Protein AF-A0A353F8W3-F1 (afdb_monomer_lite)

Sequence (194 aa):
MRILVTVLLQTLLLFPLLAQSTEEGNTGKYIESLLIPVLIAVIGYLLKMFYEVITEKSRRQRELLEEKLRDFYWPILTRLEQNDAIWRLILSKRSEMDDLKTTIAHYVEGKIILKNHREIMGIIMKSRYHARFDQELNKQLHDYFRHVAIYEGILESGEKTFPGLIGAPYPTHFDKLMKQRTEELQKQLDKKVG

Secondary structure (DSSP, 8-state):
-HHHHHHHHHHHHHHHHHHTTTTSSTTHHHHHHHHHHHHHHHHHHHHHHHHHHHHHHHHHHHHHHHHHIIIIIHHHHHHHHHHHHHHHHHHHTTTS--HHHHHHHHHHIIIIIHHHHHHHHHHHHHTGGGS---HHHHHHHHHHHHHHHHHHHHHHHT----GGGGT----TTHHHHHHHHHHHHHHHHHTTT-

pLDDT: mean 85.37, std 13.22, range [53.62, 98.0]

Radius of gyration: 31.73 Å; chains: 1; bounding box: 69×28×90 Å

Foldseek 3Di:
DVVVVVVVVVVVVCVVVVVVVPPDDPVNVVCCVVVVVVVVVVVVVVVVVVVCVVVVVLVVVLVLLCCCLVQAQVLLLVLVVVLVVVVCVLVVPPPDDDPVSVVVVLCCVPPPNLVSLVVNLVSCVVCVVSDPDDPVLVVLVVLSVQQSVQQVVCSVVVPPDHSVVVPRDHSPCNNVVSVVVSVVSVVVSVVSVD

Structure (mmCIF, N/CA/C/O backbone):
data_AF-A0A353F8W3-F1
#
_entry.id   AF-A0A353F8W3-F1
#
loop_
_atom_site.group_PDB
_atom_site.id
_atom_site.type_symbol
_atom_site.label_atom_id
_atom_site.label_alt_id
_atom_site.label_comp_id
_atom_site.label_asym_id
_atom_site.label_entity_id
_atom_site.label_seq_id
_atom_site.pdbx_PDB_ins_code
_atom_site.Cartn_x
_atom_site.Cartn_y
_atom_site.Cartn_z
_atom_site.occupancy
_atom_site.B_iso_or_equiv
_atom_site.auth_seq_id
_atom_site.auth_comp_id
_atom_site.auth_asym_id
_atom_site.auth_atom_id
_atom_site.pdbx_PDB_model_num
ATOM 1 N N . MET A 1 1 ? 21.969 -10.810 -27.823 1.00 53.62 1 MET A N 1
ATOM 2 C CA . MET A 1 1 ? 23.291 -10.209 -27.528 1.00 53.62 1 MET A CA 1
ATOM 3 C C . MET A 1 1 ? 24.442 -10.976 -28.181 1.00 53.62 1 MET A C 1
ATOM 5 O O . MET A 1 1 ? 25.123 -10.370 -28.990 1.00 53.62 1 MET A O 1
ATOM 9 N N . ARG A 1 2 ? 24.623 -12.293 -27.946 1.00 54.22 2 ARG A N 1
ATOM 10 C CA . ARG A 1 2 ? 25.685 -13.090 -28.609 1.00 54.22 2 ARG A CA 1
ATOM 11 C C . ARG A 1 2 ? 25.649 -13.027 -30.141 1.00 54.22 2 ARG A C 1
ATOM 13 O O . ARG A 1 2 ? 26.673 -12.712 -30.723 1.00 54.22 2 ARG A O 1
ATOM 20 N N . ILE A 1 3 ? 24.475 -13.225 -30.749 1.00 65.19 3 ILE A N 1
ATOM 21 C CA . ILE A 1 3 ? 24.276 -13.189 -32.214 1.00 65.19 3 ILE A CA 1
ATOM 22 C C . ILE A 1 3 ? 24.601 -11.802 -32.797 1.00 65.19 3 ILE A C 1
ATOM 24 O O . ILE A 1 3 ? 25.252 -11.696 -33.826 1.00 65.19 3 ILE A O 1
ATOM 28 N N . LEU A 1 4 ? 24.217 -10.727 -32.099 1.00 53.69 4 LEU A N 1
ATOM 29 C CA . LEU A 1 4 ? 24.468 -9.350 -32.541 1.00 53.69 4 LEU A CA 1
ATOM 30 C C . LEU A 1 4 ? 25.964 -9.012 -32.535 1.00 53.69 4 LEU A C 1
ATOM 32 O O . LEU A 1 4 ? 26.460 -8.408 -33.476 1.00 53.69 4 LEU A O 1
ATOM 36 N N . VAL A 1 5 ? 26.681 -9.444 -31.490 1.00 64.94 5 VAL A N 1
ATOM 37 C CA . VAL A 1 5 ? 28.140 -9.297 -31.409 1.00 64.94 5 VAL A CA 1
ATOM 38 C C . VAL A 1 5 ? 28.812 -10.099 -32.521 1.00 64.94 5 VAL A C 1
ATOM 40 O O . VAL A 1 5 ? 29.768 -9.612 -33.103 1.00 64.94 5 VAL A O 1
ATOM 43 N N . THR A 1 6 ? 28.292 -11.281 -32.870 1.00 68.88 6 THR A N 1
ATOM 44 C CA . THR A 1 6 ? 28.856 -12.092 -33.963 1.00 68.88 6 THR A CA 1
ATOM 45 C C . THR A 1 6 ? 28.658 -11.432 -35.322 1.00 68.88 6 THR A C 1
ATOM 47 O O . THR A 1 6 ? 29.610 -11.367 -36.088 1.00 68.88 6 THR A O 1
ATOM 50 N N . VAL A 1 7 ? 27.469 -10.886 -35.597 1.00 68.75 7 VAL A N 1
ATOM 51 C CA . VAL A 1 7 ? 27.188 -10.172 -36.854 1.00 68.75 7 VAL A CA 1
ATOM 52 C C . VAL A 1 7 ? 28.040 -8.910 -36.965 1.00 68.75 7 VAL A C 1
ATOM 54 O O . VAL A 1 7 ? 28.662 -8.698 -37.999 1.00 68.75 7 VAL A O 1
ATOM 57 N N . LEU A 1 8 ? 28.147 -8.120 -35.890 1.00 64.38 8 LEU A N 1
ATOM 58 C CA . LEU A 1 8 ? 28.953 -6.896 -35.884 1.00 64.38 8 LEU A CA 1
ATOM 59 C C . LEU A 1 8 ? 30.446 -7.200 -36.096 1.00 64.38 8 LEU A C 1
ATOM 61 O O . LEU A 1 8 ? 31.115 -6.510 -36.864 1.00 64.38 8 LEU A O 1
ATOM 65 N N . LEU A 1 9 ? 30.951 -8.268 -35.466 1.00 66.06 9 LEU A N 1
ATOM 66 C CA . LEU A 1 9 ? 32.332 -8.732 -35.615 1.00 66.06 9 LEU A CA 1
ATOM 67 C C . LEU A 1 9 ? 32.599 -9.261 -37.032 1.00 66.06 9 LEU A C 1
ATOM 69 O O . LEU A 1 9 ? 33.637 -8.955 -37.607 1.00 66.06 9 LEU A O 1
ATOM 73 N N . GLN A 1 10 ? 31.653 -9.998 -37.621 1.00 68.75 10 GLN A N 1
ATOM 74 C CA . GLN A 1 10 ? 31.749 -10.477 -39.002 1.00 68.75 10 GLN A CA 1
ATOM 75 C C . GLN A 1 10 ? 31.750 -9.317 -40.005 1.00 68.75 10 GLN A C 1
ATOM 77 O O . GLN A 1 10 ? 32.565 -9.314 -40.924 1.00 68.75 10 GLN A O 1
ATOM 82 N N . THR A 1 11 ? 30.915 -8.294 -39.800 1.00 65.44 11 THR A N 1
ATOM 83 C CA . THR A 1 11 ? 30.918 -7.094 -40.651 1.00 65.44 11 THR A CA 1
ATOM 84 C C . THR A 1 11 ? 32.193 -6.262 -40.502 1.00 65.44 11 THR A C 1
ATOM 86 O O . THR A 1 11 ? 32.694 -5.747 -41.497 1.00 65.44 11 THR A O 1
ATOM 89 N N . LEU A 1 12 ? 32.767 -6.174 -39.294 1.00 67.00 12 LEU A N 1
ATOM 90 C CA . LEU A 1 12 ? 34.037 -5.473 -39.049 1.00 67.00 12 LEU A CA 1
ATOM 91 C C . LEU A 1 12 ? 35.236 -6.209 -39.661 1.00 67.00 12 LEU A C 1
ATOM 93 O O . LEU A 1 12 ? 36.146 -5.566 -40.175 1.00 67.00 12 LEU A O 1
ATOM 97 N N . LEU A 1 13 ? 35.226 -7.545 -39.637 1.00 68.06 13 LEU A N 1
ATOM 98 C CA . LEU A 1 13 ? 36.281 -8.379 -40.223 1.00 68.06 13 LEU A CA 1
ATOM 99 C C . LEU A 1 13 ? 36.261 -8.382 -41.759 1.00 68.06 13 LEU A C 1
ATOM 101 O O . LEU A 1 13 ? 37.309 -8.547 -42.377 1.00 68.06 13 LEU A O 1
ATOM 105 N N . LEU A 1 14 ? 35.100 -8.167 -42.382 1.00 63.94 14 LEU A N 1
ATOM 106 C CA . LEU A 1 14 ? 34.970 -8.069 -43.842 1.00 63.94 14 LEU A CA 1
ATOM 107 C C . LEU A 1 14 ? 35.371 -6.693 -44.399 1.00 63.94 14 LEU A C 1
ATOM 109 O O . LEU A 1 14 ? 35.701 -6.582 -45.578 1.00 63.94 14 LEU A O 1
ATOM 113 N N . PHE A 1 15 ? 35.379 -5.652 -43.562 1.00 64.19 15 PHE A N 1
ATOM 114 C CA . PHE A 1 15 ? 35.687 -4.280 -43.971 1.00 64.19 15 PHE A CA 1
ATOM 115 C C . PHE A 1 15 ? 37.115 -4.094 -44.538 1.00 64.19 15 PHE A C 1
ATOM 117 O O . PHE A 1 15 ? 37.238 -3.530 -45.626 1.00 64.19 15 PHE A O 1
ATOM 124 N N . PRO A 1 16 ? 38.197 -4.602 -43.903 1.00 64.19 16 PRO A N 1
ATOM 125 C CA . PRO A 1 16 ? 39.545 -4.486 -44.467 1.00 64.19 16 PRO A CA 1
ATOM 126 C C . PRO A 1 16 ? 39.759 -5.347 -45.722 1.00 64.19 16 PRO A C 1
ATOM 128 O O . PRO A 1 16 ? 40.517 -4.952 -46.602 1.00 64.19 16 PRO A O 1
ATOM 131 N N . LEU A 1 17 ? 39.053 -6.478 -45.843 1.00 60.28 17 LEU A N 1
ATOM 132 C CA . LEU A 1 17 ? 39.080 -7.344 -47.032 1.00 60.28 17 LEU A CA 1
ATOM 133 C C . LEU A 1 17 ? 38.476 -6.659 -48.267 1.00 60.28 17 LEU A C 1
ATOM 135 O O . LEU A 1 17 ? 38.976 -6.828 -49.374 1.00 60.28 17 LEU A O 1
ATOM 139 N N . LEU A 1 18 ? 37.432 -5.851 -48.075 1.00 58.25 18 LEU A N 1
ATOM 140 C CA . LEU A 1 18 ? 36.835 -5.045 -49.142 1.00 58.25 18 LEU A CA 1
ATOM 141 C C . LEU A 1 18 ? 37.717 -3.841 -49.508 1.00 58.25 18 LEU A C 1
ATOM 143 O O . LEU A 1 18 ? 37.889 -3.560 -50.694 1.00 58.25 18 LEU A O 1
ATOM 147 N N . ALA A 1 19 ? 38.329 -3.188 -48.513 1.00 58.62 19 ALA A N 1
ATOM 148 C CA . ALA A 1 19 ? 39.206 -2.028 -48.703 1.00 58.62 19 ALA A CA 1
ATOM 149 C C . ALA A 1 19 ? 40.546 -2.354 -49.395 1.00 58.62 19 ALA A C 1
ATOM 151 O O . ALA A 1 19 ? 41.146 -1.480 -50.013 1.00 58.62 19 ALA A O 1
ATOM 152 N N . GLN A 1 20 ? 41.020 -3.603 -49.328 1.00 59.78 20 GLN A N 1
ATOM 153 C CA . GLN A 1 20 ? 42.217 -4.045 -50.059 1.00 59.78 20 GLN A CA 1
ATOM 154 C C . GLN A 1 20 ? 41.962 -4.309 -51.553 1.00 59.78 20 GLN A C 1
ATOM 156 O O . GLN A 1 20 ? 42.908 -4.338 -52.331 1.00 59.78 20 GLN A O 1
ATOM 161 N N . SER A 1 21 ? 40.703 -4.479 -51.975 1.00 55.94 21 SER A N 1
ATOM 162 C CA . SER A 1 21 ? 40.353 -4.761 -53.380 1.00 55.94 21 SER A CA 1
ATOM 163 C C . SER A 1 21 ? 40.180 -3.508 -54.252 1.00 55.94 21 SER A C 1
ATOM 165 O O . SER A 1 21 ? 39.963 -3.617 -55.456 1.00 55.94 21 SER A O 1
ATOM 167 N N . THR A 1 22 ? 40.258 -2.313 -53.659 1.00 54.12 22 THR A N 1
ATOM 168 C CA . THR A 1 22 ? 39.875 -1.044 -54.302 1.00 54.12 22 THR A CA 1
ATOM 169 C C . THR A 1 22 ? 41.014 -0.272 -54.978 1.00 54.12 22 THR A C 1
ATOM 171 O O . THR A 1 22 ? 40.785 0.854 -55.411 1.00 54.12 22 THR A O 1
ATOM 174 N N . GLU A 1 23 ? 42.216 -0.840 -55.127 1.00 56.41 23 GLU A N 1
ATOM 175 C CA . GLU A 1 23 ? 43.332 -0.138 -55.793 1.00 56.41 23 GLU A CA 1
ATOM 176 C C . GLU A 1 23 ? 43.312 -0.175 -57.337 1.00 56.41 23 GLU A C 1
ATOM 178 O O . GLU A 1 23 ? 44.083 0.550 -57.961 1.00 56.41 23 GLU A O 1
ATOM 183 N N . GLU A 1 24 ? 42.387 -0.890 -57.990 1.00 55.88 24 GLU A N 1
ATOM 184 C CA . GLU A 1 24 ? 42.275 -0.883 -59.460 1.00 55.88 24 GLU A CA 1
ATOM 185 C C . GLU A 1 24 ? 40.889 -0.416 -59.956 1.00 55.88 24 GLU A C 1
ATOM 187 O O . GLU A 1 24 ? 39.937 -1.186 -60.074 1.00 55.88 24 GLU A O 1
ATOM 192 N N . GLY A 1 25 ? 40.790 0.870 -60.323 1.00 58.44 25 GLY A N 1
ATOM 193 C CA . GLY A 1 25 ? 39.762 1.387 -61.238 1.00 58.44 25 GLY A CA 1
ATOM 194 C C . GLY A 1 25 ? 38.536 2.092 -60.630 1.00 58.44 25 GLY A C 1
ATOM 195 O O . GLY A 1 25 ? 38.283 2.100 -59.430 1.00 58.44 25 GLY A O 1
ATOM 196 N N . ASN A 1 26 ? 37.742 2.710 -61.517 1.00 60.53 26 ASN A N 1
ATOM 197 C CA . ASN A 1 26 ? 36.548 3.547 -61.265 1.00 60.53 26 ASN A CA 1
ATOM 198 C C . ASN A 1 26 ? 35.418 2.851 -60.452 1.00 60.53 26 ASN A C 1
ATOM 200 O O . ASN A 1 26 ? 34.385 3.451 -60.165 1.00 60.53 26 ASN A O 1
ATOM 204 N N . THR A 1 27 ? 35.610 1.583 -60.091 1.00 60.56 27 THR A N 1
ATOM 205 C CA . THR A 1 27 ? 34.777 0.712 -59.251 1.00 60.56 27 THR A CA 1
ATOM 206 C C . THR A 1 27 ? 34.725 1.151 -57.784 1.00 60.56 27 THR A C 1
ATOM 208 O O . THR A 1 27 ? 33.679 0.990 -57.154 1.00 60.56 27 THR A O 1
ATOM 211 N N . GLY A 1 28 ? 35.774 1.794 -57.253 1.00 60.69 28 GLY A N 1
ATOM 212 C CA . GLY A 1 28 ? 35.802 2.290 -55.866 1.00 60.69 28 GLY A CA 1
ATOM 213 C C . GLY A 1 28 ? 34.662 3.266 -55.528 1.00 60.69 28 GLY A C 1
ATOM 214 O O . GLY A 1 28 ? 34.005 3.123 -54.498 1.00 60.69 28 GLY A O 1
ATOM 215 N N . LYS A 1 29 ? 34.314 4.178 -56.450 1.00 67.12 29 LYS A N 1
ATOM 216 C CA . LYS A 1 29 ? 33.203 5.139 -56.266 1.00 67.12 29 LYS A CA 1
ATOM 217 C C . LYS A 1 29 ? 31.820 4.477 -56.199 1.00 67.12 29 LYS A C 1
ATOM 219 O O . LYS A 1 29 ? 30.923 4.968 -55.511 1.00 67.12 29 LYS A O 1
ATOM 224 N N . TYR A 1 30 ? 31.624 3.364 -56.907 1.00 68.75 30 TYR A N 1
ATOM 225 C CA . TYR A 1 30 ? 30.360 2.619 -56.872 1.00 68.75 30 TYR A CA 1
ATOM 226 C C . TYR A 1 30 ? 30.196 1.852 -55.558 1.00 68.75 30 TYR A C 1
ATOM 228 O O . TYR A 1 30 ? 29.100 1.795 -55.007 1.00 68.75 30 TYR A O 1
ATOM 236 N N . ILE A 1 31 ? 31.292 1.315 -55.022 1.00 68.75 31 ILE A N 1
ATOM 237 C CA . ILE A 1 31 ? 31.293 0.618 -53.734 1.00 68.75 31 ILE A CA 1
ATOM 238 C C . ILE A 1 31 ? 31.043 1.608 -52.588 1.00 68.75 31 ILE A C 1
ATOM 240 O O . ILE A 1 31 ? 30.203 1.342 -51.731 1.00 68.75 31 ILE A O 1
ATOM 244 N N . GLU A 1 32 ? 31.677 2.782 -52.601 1.00 71.69 32 GLU A N 1
ATOM 245 C CA . GLU A 1 32 ? 31.434 3.829 -51.597 1.00 71.69 32 GLU A CA 1
ATOM 246 C C . GLU A 1 32 ? 29.978 4.319 -51.602 1.00 71.69 32 GLU A C 1
ATOM 248 O O . GLU A 1 32 ? 29.343 4.405 -50.548 1.00 71.69 32 GLU A O 1
ATOM 253 N N . SER A 1 33 ? 29.410 4.578 -52.784 1.00 77.50 33 SER A N 1
ATOM 254 C CA . SER A 1 33 ? 28.025 5.061 -52.909 1.00 77.50 33 SER A CA 1
ATOM 255 C C . SER A 1 33 ? 26.960 4.031 -52.506 1.00 77.50 33 SER A C 1
ATOM 257 O O . SER A 1 33 ? 25.873 4.430 -52.089 1.00 77.50 33 SER A O 1
ATOM 259 N N . LEU A 1 34 ? 27.263 2.727 -52.558 1.00 81.44 34 LEU A N 1
ATOM 260 C CA . 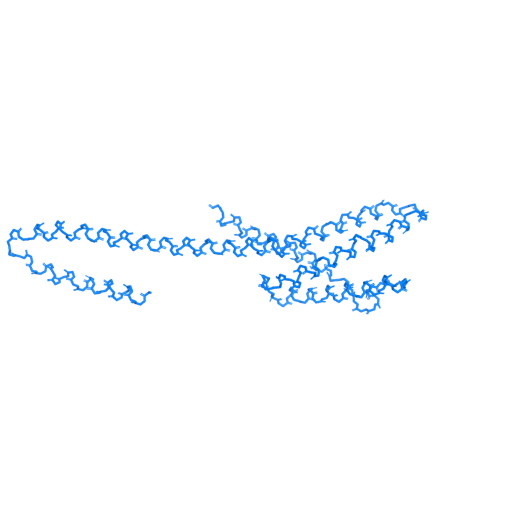LEU A 1 34 ? 26.363 1.652 -52.113 1.00 81.44 34 LEU A CA 1
ATOM 261 C C . LEU A 1 34 ? 26.560 1.259 -50.643 1.00 81.44 34 LEU A C 1
ATOM 263 O O . LEU A 1 34 ? 25.579 0.993 -49.947 1.00 81.44 34 LEU A O 1
ATOM 267 N N . LEU A 1 35 ? 27.799 1.227 -50.143 1.00 81.81 35 LEU A N 1
ATOM 268 C CA . LEU A 1 35 ? 28.085 0.786 -48.774 1.00 81.81 35 LEU A CA 1
ATOM 269 C C . LEU A 1 35 ? 27.713 1.832 -47.721 1.00 81.81 35 LEU A C 1
ATOM 271 O O . LEU A 1 35 ? 27.233 1.462 -46.648 1.00 81.81 35 LEU A O 1
ATOM 275 N N . ILE A 1 36 ? 27.890 3.126 -48.010 1.00 83.94 36 ILE A N 1
ATOM 276 C CA . ILE A 1 36 ? 27.601 4.197 -47.045 1.00 83.94 36 ILE A CA 1
ATOM 277 C C . ILE A 1 36 ? 26.115 4.203 -46.624 1.00 83.94 36 ILE A C 1
ATOM 279 O O . ILE A 1 36 ? 25.852 4.165 -45.419 1.00 83.94 36 ILE A O 1
ATOM 283 N N . PRO A 1 37 ? 25.121 4.171 -47.539 1.00 88.81 37 PRO A N 1
ATOM 284 C CA . PRO A 1 37 ? 23.708 4.114 -47.156 1.00 88.81 37 PRO A CA 1
ATOM 285 C C . PRO A 1 37 ? 23.342 2.856 -46.363 1.00 88.81 37 PRO A C 1
ATOM 287 O O . PRO A 1 37 ? 22.559 2.933 -45.416 1.00 88.81 37 PRO A O 1
ATOM 290 N N . VAL A 1 38 ? 23.928 1.704 -46.711 1.00 87.38 38 VAL A N 1
ATOM 291 C CA . VAL A 1 38 ? 23.692 0.437 -46.002 1.00 87.38 38 VAL A CA 1
ATOM 292 C C . VAL A 1 38 ? 24.232 0.513 -44.575 1.00 87.38 38 VAL A C 1
ATOM 294 O O . VAL A 1 38 ? 23.528 0.144 -43.637 1.00 87.38 38 VAL A O 1
ATOM 297 N N . LEU A 1 39 ? 25.438 1.054 -44.381 1.00 84.62 39 LEU A N 1
ATOM 298 C CA . LEU A 1 39 ? 26.011 1.266 -43.050 1.00 84.62 39 LEU A CA 1
ATOM 299 C C . LEU A 1 39 ? 25.170 2.234 -42.214 1.00 84.62 39 LEU A C 1
ATOM 301 O O . LEU A 1 39 ? 24.894 1.946 -41.051 1.00 84.62 39 LEU A O 1
ATOM 305 N N . ILE A 1 40 ? 24.704 3.338 -42.805 1.00 91.56 40 ILE A N 1
ATOM 306 C CA . ILE A 1 40 ? 23.808 4.289 -42.130 1.00 91.56 40 ILE A CA 1
ATOM 307 C C . ILE A 1 40 ? 22.504 3.598 -41.712 1.00 91.56 40 ILE A C 1
ATOM 309 O O . ILE A 1 40 ? 22.064 3.763 -40.574 1.00 91.56 40 ILE A O 1
ATOM 313 N N . ALA A 1 41 ? 21.906 2.785 -42.588 1.00 92.31 41 ALA A N 1
ATOM 314 C CA . ALA A 1 41 ? 20.687 2.041 -42.281 1.00 92.31 41 ALA A CA 1
ATOM 315 C C . ALA A 1 41 ? 20.898 1.026 -41.144 1.00 92.31 41 ALA A C 1
ATOM 317 O O . ALA A 1 41 ? 20.070 0.940 -40.234 1.00 92.31 41 ALA A O 1
ATOM 318 N N . VAL A 1 42 ? 22.022 0.298 -41.148 1.00 91.69 42 VAL A N 1
ATOM 319 C CA . VAL A 1 42 ? 22.372 -0.661 -40.088 1.00 91.69 42 VAL A CA 1
ATOM 320 C C . VAL A 1 42 ? 22.591 0.055 -38.755 1.00 91.69 42 VAL A C 1
ATOM 322 O O . VAL A 1 42 ? 22.021 -0.356 -37.745 1.00 91.69 42 VAL A O 1
ATOM 325 N N . ILE A 1 43 ? 23.355 1.151 -38.738 1.00 93.38 43 ILE A N 1
ATOM 326 C CA . ILE A 1 43 ? 23.584 1.949 -37.525 1.00 93.38 43 ILE A CA 1
ATOM 327 C C . ILE A 1 43 ? 22.258 2.515 -37.003 1.00 93.38 43 ILE A C 1
ATOM 329 O O . ILE A 1 43 ? 21.972 2.396 -35.812 1.00 93.38 43 ILE A O 1
ATOM 333 N N . GLY A 1 44 ? 21.418 3.068 -37.882 1.00 94.81 44 GLY A N 1
ATOM 334 C CA . GLY A 1 44 ? 20.103 3.595 -37.519 1.00 94.81 44 GLY A CA 1
ATOM 335 C C . GLY A 1 44 ? 19.188 2.530 -36.910 1.00 94.81 44 GLY A C 1
ATOM 336 O O . GLY A 1 44 ? 18.562 2.769 -35.877 1.00 94.81 44 GLY A O 1
ATOM 337 N N . TYR A 1 45 ? 19.157 1.328 -37.491 1.00 95.25 45 TYR A N 1
ATOM 338 C CA . TYR A 1 45 ? 18.398 0.202 -36.950 1.00 95.25 45 TYR A CA 1
ATOM 339 C C . TYR A 1 45 ? 18.921 -0.251 -35.580 1.00 95.25 45 TYR A C 1
ATOM 341 O O . TYR A 1 45 ? 18.127 -0.475 -34.665 1.00 95.25 45 TYR A O 1
ATOM 349 N N . LEU A 1 46 ? 20.244 -0.337 -35.404 1.00 92.25 46 LEU A N 1
ATOM 350 C CA . LEU A 1 46 ? 20.850 -0.687 -34.117 1.00 92.25 46 LEU A CA 1
ATOM 351 C C . LEU A 1 46 ? 20.521 0.355 -33.043 1.00 92.25 46 LEU A C 1
ATOM 353 O O . LEU A 1 46 ? 20.084 -0.015 -31.955 1.00 92.25 46 LEU A O 1
ATOM 357 N N . LEU A 1 47 ? 20.665 1.648 -33.350 1.00 94.00 47 LEU A N 1
ATOM 358 C CA . LEU A 1 47 ? 20.310 2.736 -32.435 1.00 94.00 47 LEU A CA 1
ATOM 359 C C . LEU A 1 47 ? 18.834 2.678 -32.036 1.00 94.00 47 LEU A C 1
ATOM 361 O O . LEU A 1 47 ? 18.520 2.765 -30.848 1.00 94.00 47 LEU A O 1
ATOM 365 N N . LYS A 1 48 ? 17.936 2.459 -33.004 1.00 93.44 48 LYS A N 1
ATOM 366 C CA . LYS A 1 48 ? 16.505 2.271 -32.746 1.00 93.44 48 LYS A CA 1
ATOM 367 C C . LYS A 1 48 ? 16.253 1.081 -31.820 1.00 93.44 48 LYS A C 1
ATOM 369 O O . LYS A 1 48 ? 15.540 1.229 -30.834 1.00 93.44 48 LYS A O 1
ATOM 374 N N . MET A 1 49 ? 16.878 -0.067 -32.081 1.00 92.44 49 MET A N 1
ATOM 375 C CA . MET A 1 49 ? 16.728 -1.266 -31.251 1.00 92.44 49 MET A CA 1
ATOM 376 C C . MET A 1 49 ? 17.197 -1.025 -29.809 1.00 92.44 49 MET A C 1
ATOM 378 O O . MET A 1 49 ? 16.508 -1.401 -28.862 1.00 92.44 49 MET A O 1
ATOM 382 N N . PHE A 1 50 ? 18.350 -0.377 -29.617 1.00 91.19 50 PHE A N 1
ATOM 383 C CA . PHE A 1 50 ? 18.831 -0.034 -28.276 1.00 91.19 50 PHE A CA 1
ATOM 384 C C . PHE A 1 50 ? 17.889 0.940 -27.564 1.00 91.19 50 PHE A C 1
ATOM 386 O O . PHE A 1 50 ? 17.579 0.737 -26.388 1.00 91.19 50 PHE A O 1
ATOM 393 N N . TYR A 1 51 ? 17.397 1.957 -28.274 1.00 94.19 51 TYR A N 1
ATOM 394 C CA . TYR A 1 51 ? 16.436 2.915 -27.739 1.00 94.19 51 TYR A CA 1
ATOM 395 C C . TYR A 1 51 ? 15.125 2.237 -27.311 1.00 94.19 51 TYR A C 1
ATOM 397 O O . TYR A 1 51 ? 14.655 2.452 -26.193 1.00 94.19 51 TYR A O 1
ATOM 405 N N . GLU A 1 52 ? 14.567 1.363 -28.149 1.00 92.44 52 GLU A N 1
ATOM 406 C CA . GLU A 1 52 ? 13.355 0.593 -27.846 1.00 92.44 52 GLU A CA 1
ATOM 407 C C . GLU A 1 52 ? 13.548 -0.298 -26.616 1.00 92.44 52 GLU A C 1
ATOM 409 O O . GLU A 1 52 ? 12.729 -0.275 -25.704 1.00 92.44 52 GLU A O 1
ATOM 414 N N . VAL A 1 53 ? 14.664 -1.024 -26.511 1.00 91.50 53 VAL A N 1
ATOM 415 C CA . VAL A 1 53 ? 14.924 -1.897 -25.353 1.00 91.50 53 VAL A CA 1
ATOM 416 C C . VAL A 1 53 ? 15.033 -1.099 -24.048 1.00 91.50 53 VAL A C 1
ATOM 418 O O . VAL A 1 53 ? 14.518 -1.527 -23.010 1.00 91.50 53 VAL A O 1
ATOM 421 N N . ILE A 1 54 ? 15.698 0.058 -24.077 1.00 88.94 54 ILE A N 1
ATOM 422 C CA . ILE A 1 54 ? 15.855 0.916 -22.896 1.00 88.94 54 ILE A CA 1
ATOM 423 C C . ILE A 1 54 ? 14.508 1.527 -22.487 1.00 88.94 54 ILE A C 1
ATOM 425 O O . ILE A 1 54 ? 14.153 1.494 -21.305 1.00 88.94 54 ILE A O 1
ATOM 429 N N . THR A 1 55 ? 13.744 2.049 -23.447 1.00 91.38 55 THR A N 1
ATOM 430 C CA . THR A 1 55 ? 12.436 2.673 -23.191 1.00 91.38 55 THR A CA 1
ATOM 431 C C . THR A 1 55 ? 11.397 1.655 -22.719 1.00 91.38 55 THR A C 1
ATOM 433 O O . THR A 1 55 ? 10.711 1.904 -21.729 1.00 91.38 55 THR A O 1
ATOM 436 N N . GLU A 1 56 ? 11.350 0.468 -23.328 1.00 92.56 56 GLU A N 1
ATOM 437 C CA . GLU A 1 56 ? 10.491 -0.658 -22.940 1.00 92.56 56 GLU A CA 1
ATOM 438 C C . GLU A 1 56 ? 10.769 -1.101 -21.494 1.00 92.56 56 GLU A C 1
ATOM 440 O O . GLU A 1 56 ? 9.846 -1.279 -20.697 1.00 92.56 56 GLU A O 1
ATOM 445 N N . LYS A 1 57 ? 12.047 -1.234 -21.112 1.00 89.56 57 LYS A N 1
ATOM 446 C CA . LYS A 1 57 ? 12.430 -1.597 -19.739 1.00 89.56 57 LYS A CA 1
ATOM 447 C C . LYS A 1 57 ? 11.979 -0.541 -18.731 1.00 89.56 57 LYS A C 1
ATOM 449 O O . LYS A 1 57 ? 11.460 -0.896 -17.671 1.00 89.56 57 LYS A O 1
ATOM 454 N N . SER A 1 58 ? 12.177 0.736 -19.045 1.00 89.25 58 SER A N 1
ATOM 455 C CA . SER A 1 58 ? 11.745 1.844 -18.190 1.00 89.25 58 SER A CA 1
ATOM 456 C C . SER A 1 58 ? 10.224 1.893 -18.051 1.00 89.25 58 SER A C 1
ATOM 458 O O . SER A 1 58 ? 9.735 2.028 -16.929 1.00 89.25 58 SER A O 1
ATOM 460 N N . ARG A 1 59 ? 9.484 1.688 -19.152 1.00 91.75 59 ARG A N 1
ATOM 461 C CA . ARG A 1 59 ? 8.016 1.611 -19.158 1.00 91.75 59 ARG A CA 1
ATOM 462 C C . ARG A 1 59 ? 7.515 0.486 -18.255 1.00 91.75 59 ARG A C 1
ATOM 464 O O . ARG A 1 59 ? 6.742 0.750 -17.344 1.00 91.75 59 ARG A O 1
ATOM 471 N N . ARG A 1 60 ? 8.045 -0.731 -18.406 1.00 92.12 60 ARG A N 1
ATOM 472 C CA . ARG A 1 60 ? 7.662 -1.878 -17.560 1.00 92.12 60 ARG A CA 1
ATOM 473 C C . ARG A 1 60 ? 7.942 -1.638 -16.080 1.00 92.12 60 ARG A C 1
ATOM 475 O O . ARG A 1 60 ? 7.148 -2.000 -15.222 1.00 92.12 60 ARG A O 1
ATOM 482 N N . GLN A 1 61 ? 9.085 -1.035 -15.748 1.00 91.50 61 GLN A N 1
ATOM 483 C CA . GLN A 1 61 ? 9.391 -0.706 -14.352 1.00 91.50 61 GLN A CA 1
ATOM 484 C C . GLN A 1 61 ? 8.413 0.313 -13.767 1.00 91.50 61 GLN A C 1
ATOM 486 O O . GLN A 1 61 ? 8.072 0.213 -12.591 1.00 91.50 61 GLN A O 1
ATOM 491 N N . ARG A 1 62 ? 7.995 1.289 -14.574 1.00 93.62 62 ARG A N 1
ATOM 492 C CA . ARG A 1 62 ? 6.997 2.283 -14.196 1.00 93.62 62 ARG A CA 1
ATOM 493 C C . ARG A 1 62 ? 5.633 1.631 -13.969 1.00 93.62 62 ARG A C 1
ATOM 495 O O . ARG A 1 62 ? 5.073 1.817 -12.897 1.00 93.62 62 ARG A O 1
ATOM 502 N N . GLU A 1 63 ? 5.168 0.809 -14.907 1.00 93.88 63 GLU A N 1
ATOM 503 C CA . GLU A 1 63 ? 3.910 0.054 -14.792 1.00 93.88 63 GLU A CA 1
ATOM 504 C C . GLU A 1 63 ? 3.880 -0.783 -13.504 1.00 93.88 63 GLU A C 1
ATOM 506 O O . GLU A 1 63 ? 2.940 -0.689 -12.721 1.00 93.88 63 GLU A O 1
ATOM 511 N N . LEU A 1 64 ? 4.963 -1.505 -13.195 1.00 92.62 64 LEU A N 1
ATOM 512 C CA . LEU A 1 64 ? 5.063 -2.289 -11.957 1.00 92.62 64 LEU A CA 1
ATOM 513 C C . LEU A 1 64 ? 5.022 -1.434 -10.678 1.00 92.62 64 LEU A C 1
ATOM 515 O O . LEU A 1 64 ? 4.579 -1.916 -9.635 1.00 92.62 64 LEU A O 1
ATOM 519 N N . LEU A 1 65 ? 5.541 -0.202 -10.706 1.00 93.94 65 LEU A N 1
ATOM 520 C CA . LEU A 1 65 ? 5.450 0.723 -9.570 1.00 93.94 65 LEU A CA 1
ATOM 521 C C . LEU A 1 65 ? 4.027 1.269 -9.423 1.00 93.94 65 LEU A C 1
ATOM 523 O O . LEU A 1 65 ? 3.503 1.285 -8.310 1.00 93.94 65 LEU A O 1
ATOM 527 N N . GLU A 1 66 ? 3.405 1.664 -10.534 1.00 94.88 66 GLU A N 1
ATOM 528 C CA . GLU A 1 66 ? 2.020 2.136 -10.575 1.00 94.88 66 GLU A CA 1
ATOM 529 C C . GLU A 1 66 ? 1.055 1.058 -10.067 1.00 94.88 66 GLU A C 1
ATOM 531 O O . GLU A 1 66 ? 0.222 1.349 -9.215 1.00 94.88 66 GLU A O 1
ATOM 536 N N . GLU A 1 67 ? 1.215 -0.196 -10.497 1.00 94.00 67 GLU A N 1
ATOM 537 C CA . GLU A 1 67 ? 0.432 -1.339 -10.009 1.00 94.00 67 GLU A CA 1
ATOM 538 C C . GLU A 1 67 ? 0.577 -1.535 -8.497 1.00 94.00 67 GLU A C 1
ATOM 540 O O . GLU A 1 67 ? -0.416 -1.639 -7.785 1.00 94.00 67 GLU A O 1
ATOM 545 N N . LYS A 1 68 ? 1.806 -1.524 -7.964 1.00 94.00 68 LYS A N 1
ATOM 546 C CA . LYS A 1 68 ? 2.032 -1.662 -6.513 1.00 94.00 68 LYS A CA 1
ATOM 547 C C . LYS A 1 68 ? 1.362 -0.555 -5.714 1.00 94.00 68 LYS A C 1
ATOM 549 O O . LYS A 1 68 ? 0.763 -0.819 -4.671 1.00 94.00 68 LYS A O 1
ATOM 554 N N . LEU A 1 69 ? 1.506 0.683 -6.176 1.00 95.94 69 LEU A N 1
ATOM 555 C CA . LEU A 1 69 ? 0.916 1.844 -5.528 1.00 95.94 69 LEU A CA 1
ATOM 556 C C . LEU A 1 69 ? -0.609 1.761 -5.574 1.00 95.94 69 LEU A C 1
ATOM 558 O O . LEU A 1 69 ? -1.248 1.840 -4.528 1.00 95.94 69 LEU A O 1
ATOM 562 N N . ARG A 1 70 ? -1.177 1.541 -6.760 1.00 96.19 70 ARG A N 1
ATOM 563 C CA . ARG A 1 70 ? -2.620 1.516 -7.008 1.00 96.19 70 ARG A CA 1
ATOM 564 C C . ARG A 1 70 ? -3.323 0.340 -6.337 1.00 96.19 70 ARG A C 1
ATOM 566 O O . ARG A 1 70 ? -4.383 0.540 -5.756 1.00 96.19 70 ARG A O 1
ATOM 573 N N . ASP A 1 71 ? -2.753 -0.859 -6.410 1.00 95.38 71 ASP A N 1
ATOM 574 C CA . ASP A 1 71 ? -3.462 -2.098 -6.067 1.00 95.38 71 ASP A CA 1
ATOM 575 C C . ASP A 1 71 ? -3.140 -2.611 -4.653 1.00 95.38 71 ASP A C 1
ATOM 577 O O . ASP A 1 71 ? -3.836 -3.499 -4.152 1.00 95.38 71 ASP A O 1
ATOM 581 N N . PHE A 1 72 ? -2.103 -2.071 -3.997 1.00 95.88 72 PHE A N 1
ATOM 582 C CA . PHE A 1 72 ? -1.682 -2.491 -2.655 1.00 95.88 72 PHE A CA 1
ATOM 583 C C . PHE A 1 72 ? -1.497 -1.312 -1.690 1.00 95.88 72 PHE A C 1
ATOM 585 O O . PHE A 1 72 ? -2.209 -1.220 -0.694 1.00 95.88 72 PHE A O 1
ATOM 592 N N . TYR A 1 73 ? -0.559 -0.401 -1.960 1.00 96.62 73 TYR A N 1
ATOM 593 C CA . TYR A 1 73 ? -0.114 0.575 -0.956 1.00 96.62 73 TYR A CA 1
ATOM 594 C C . TYR A 1 73 ? -1.121 1.703 -0.689 1.00 96.62 73 TYR A C 1
ATOM 596 O O . TYR A 1 73 ? -1.504 1.901 0.465 1.00 96.62 73 TYR A O 1
ATOM 604 N N . TRP A 1 74 ? -1.600 2.399 -1.726 1.00 97.50 74 TRP A N 1
ATOM 605 C CA . TRP A 1 74 ? -2.567 3.491 -1.562 1.00 97.50 74 TRP A CA 1
ATOM 606 C C . TRP A 1 74 ? -3.891 3.032 -0.944 1.00 97.50 74 TRP A C 1
ATOM 608 O O . TRP A 1 74 ? -4.316 3.642 0.037 1.00 97.50 74 TRP A O 1
ATOM 618 N N . PRO A 1 75 ? -4.533 1.944 -1.420 1.00 97.44 75 PRO A N 1
ATOM 619 C CA . PRO A 1 75 ? -5.798 1.492 -0.847 1.00 97.44 75 PRO A CA 1
ATOM 620 C C . PRO A 1 75 ? -5.720 1.155 0.643 1.00 97.44 75 PRO A C 1
ATOM 622 O O . PRO A 1 75 ? -6.709 1.353 1.353 1.00 97.44 75 PRO A O 1
ATOM 625 N N . ILE A 1 76 ? -4.576 0.640 1.109 1.00 97.19 76 ILE A N 1
ATOM 626 C CA . ILE A 1 76 ? -4.341 0.361 2.529 1.00 97.19 76 ILE A CA 1
ATOM 627 C C . ILE A 1 76 ? -4.101 1.669 3.286 1.00 97.19 76 ILE A C 1
ATOM 629 O O . ILE A 1 76 ? -4.779 1.916 4.281 1.00 97.19 76 ILE A O 1
ATOM 633 N N . LEU A 1 77 ? -3.183 2.519 2.810 1.00 97.69 77 LEU A N 1
ATOM 634 C CA . LEU A 1 77 ? -2.826 3.768 3.487 1.00 97.69 77 LEU A CA 1
ATOM 635 C C . LEU A 1 77 ? -4.043 4.680 3.678 1.00 97.69 77 LEU A C 1
ATOM 637 O O . LEU A 1 77 ? -4.294 5.126 4.793 1.00 97.69 77 LEU A O 1
ATOM 641 N N . THR A 1 78 ? -4.850 4.881 2.635 1.00 98.00 78 THR A N 1
ATOM 642 C CA . THR A 1 78 ? -6.053 5.722 2.713 1.00 98.00 78 THR A CA 1
ATOM 643 C C . THR A 1 78 ? -7.042 5.220 3.769 1.00 98.00 78 THR A C 1
ATOM 645 O O . THR A 1 78 ? -7.648 6.021 4.477 1.00 98.00 78 THR A O 1
ATOM 648 N N . ARG A 1 79 ? -7.195 3.899 3.924 1.00 97.69 79 ARG A N 1
ATOM 649 C CA . ARG A 1 79 ? -8.081 3.314 4.945 1.00 97.69 79 ARG A CA 1
ATOM 650 C C . ARG A 1 79 ? -7.525 3.467 6.358 1.00 97.69 79 ARG A C 1
ATOM 652 O O . ARG A 1 79 ? -8.294 3.716 7.283 1.00 97.69 79 ARG A O 1
ATOM 659 N N . LEU A 1 80 ? -6.208 3.344 6.525 1.00 96.25 80 LEU A N 1
ATOM 660 C CA . LEU A 1 80 ? -5.547 3.600 7.807 1.00 96.25 80 LEU A CA 1
ATOM 661 C C . LEU A 1 80 ? -5.712 5.068 8.224 1.00 96.25 80 LEU A C 1
ATOM 663 O O . LEU A 1 80 ? -6.134 5.345 9.344 1.00 96.25 80 LEU A O 1
ATOM 667 N N . GLU A 1 81 ? -5.484 6.007 7.304 1.00 95.75 81 GLU A N 1
ATOM 668 C CA . GLU A 1 81 ? -5.681 7.441 7.552 1.00 95.75 81 GLU A CA 1
ATOM 669 C C . GLU A 1 81 ? -7.146 7.780 7.855 1.00 95.75 81 GLU A C 1
ATOM 671 O O . GLU A 1 81 ? -7.426 8.593 8.738 1.00 95.75 81 GLU A O 1
ATOM 676 N N . GLN A 1 82 ? -8.092 7.123 7.177 1.00 95.12 82 GLN A N 1
ATOM 677 C CA . GLN A 1 82 ? -9.516 7.258 7.472 1.00 95.12 82 GLN A CA 1
ATOM 678 C C . GLN A 1 82 ? -9.843 6.783 8.896 1.00 95.12 82 GLN A C 1
ATOM 680 O O . GLN A 1 82 ? -10.551 7.486 9.618 1.00 95.12 82 GLN A O 1
ATOM 685 N N . ASN A 1 83 ? -9.322 5.625 9.315 1.00 93.12 83 ASN A N 1
ATOM 686 C CA . ASN A 1 83 ? -9.518 5.110 10.672 1.00 93.12 83 ASN A CA 1
ATOM 687 C C . ASN A 1 83 ? -8.965 6.077 11.722 1.00 93.12 83 ASN A C 1
ATOM 689 O O . ASN A 1 83 ? -9.652 6.373 12.698 1.00 93.12 83 ASN A O 1
ATOM 693 N N . ASP A 1 84 ? -7.762 6.607 11.508 1.00 92.12 84 ASP A N 1
ATOM 694 C CA . ASP A 1 84 ? -7.146 7.565 12.425 1.00 92.12 84 ASP A CA 1
ATOM 695 C C . ASP A 1 84 ? -7.947 8.881 12.510 1.00 92.12 84 ASP A C 1
ATOM 697 O O . ASP A 1 84 ? -8.201 9.396 13.601 1.00 92.12 84 ASP A O 1
ATOM 701 N N . ALA A 1 85 ? -8.440 9.401 11.381 1.00 92.06 85 ALA A N 1
ATOM 702 C CA . ALA A 1 85 ? -9.299 10.587 11.363 1.00 92.06 85 ALA A CA 1
ATOM 703 C C . ALA A 1 85 ? -10.617 10.371 12.131 1.00 92.06 85 ALA A C 1
ATOM 705 O O . ALA A 1 85 ? -11.049 11.242 12.894 1.00 92.06 85 ALA A O 1
ATOM 706 N N . ILE A 1 86 ? -11.239 9.199 11.969 1.00 89.62 86 ILE A N 1
ATOM 707 C CA . ILE A 1 86 ? -12.461 8.821 12.687 1.00 89.62 86 ILE A CA 1
ATOM 708 C C . ILE A 1 86 ? -12.189 8.695 14.189 1.00 89.62 86 ILE A C 1
ATOM 710 O O . ILE A 1 86 ? -12.947 9.238 14.995 1.00 89.62 86 ILE A O 1
ATOM 714 N N . TRP A 1 87 ? -11.096 8.038 14.580 1.00 84.94 87 TRP A N 1
ATOM 715 C CA . TRP A 1 87 ? -10.718 7.914 15.985 1.00 84.94 87 TRP A CA 1
ATOM 716 C C . TRP A 1 87 ? -10.474 9.270 16.636 1.00 84.94 87 TRP A C 1
ATOM 718 O O . TRP A 1 87 ? -10.989 9.528 17.725 1.00 84.94 87 TRP A O 1
ATOM 728 N N . ARG A 1 88 ? -9.766 10.176 15.954 1.00 86.00 88 ARG A N 1
ATOM 729 C CA . ARG A 1 88 ? -9.564 11.553 16.424 1.00 86.00 88 ARG A CA 1
ATOM 730 C C . ARG A 1 88 ? -10.891 12.296 16.614 1.00 86.00 88 ARG A C 1
ATOM 732 O O . ARG A 1 88 ? -11.064 12.992 17.617 1.00 86.00 88 ARG A O 1
ATOM 739 N N . LEU A 1 89 ? -11.853 12.115 15.709 1.00 82.56 89 LEU A N 1
ATOM 740 C CA . LEU A 1 89 ? -13.194 12.696 15.836 1.00 82.56 89 LEU A CA 1
ATOM 741 C C . LEU A 1 89 ? -13.985 12.133 17.030 1.00 82.56 89 LEU A C 1
ATOM 743 O O . LEU A 1 89 ? -14.679 12.890 17.705 1.00 82.56 89 LEU A O 1
ATOM 747 N N . ILE A 1 90 ? -13.889 10.830 17.309 1.00 79.50 90 ILE A N 1
ATOM 748 C CA . ILE A 1 90 ? -14.548 10.220 18.475 1.00 79.50 90 ILE A CA 1
ATOM 749 C C . ILE A 1 90 ? -13.889 10.697 19.775 1.00 79.50 90 ILE A C 1
ATOM 751 O O . ILE A 1 90 ? -14.576 11.139 20.696 1.00 79.50 90 ILE A O 1
ATOM 755 N N . LEU A 1 91 ? -12.555 10.637 19.850 1.00 73.38 91 LEU A N 1
ATOM 756 C CA . LEU A 1 91 ? -11.795 10.971 21.057 1.00 73.38 91 LEU A CA 1
ATOM 757 C C . LEU A 1 91 ? -11.918 12.453 21.428 1.00 73.38 91 LEU A C 1
ATOM 759 O O . LEU A 1 91 ? -12.087 12.768 22.604 1.00 73.38 91 LEU A O 1
ATOM 763 N N . SER A 1 92 ? -11.911 13.357 20.443 1.00 75.19 92 SER A N 1
ATOM 764 C CA . SER A 1 92 ? -12.112 14.799 20.668 1.00 75.19 92 SER A CA 1
ATOM 765 C C . SER A 1 92 ? -13.476 15.148 21.275 1.00 75.19 92 SER A C 1
ATOM 767 O O . SER A 1 92 ? -13.612 16.200 21.891 1.00 75.19 92 SER A O 1
ATOM 769 N N . LYS A 1 93 ? -14.476 14.265 21.160 1.00 66.12 93 LYS A N 1
ATOM 770 C CA . LYS A 1 93 ? -15.829 14.469 21.700 1.00 66.12 93 LYS A CA 1
ATOM 771 C C . LYS A 1 93 ? -16.077 13.742 23.027 1.00 66.12 93 LYS A C 1
ATOM 773 O O . LYS A 1 93 ? -17.184 13.818 23.561 1.00 66.12 93 LYS A O 1
ATOM 778 N N . ARG A 1 94 ? -15.073 13.047 23.577 1.00 57.41 94 ARG A N 1
ATOM 779 C CA . ARG A 1 94 ? -15.196 12.148 24.741 1.00 57.41 94 ARG A CA 1
ATOM 780 C C . ARG A 1 94 ? -15.334 12.861 26.099 1.00 57.41 94 ARG A C 1
ATOM 782 O O . ARG A 1 94 ? -15.595 12.190 27.088 1.00 57.41 94 ARG A O 1
ATOM 789 N N . SER A 1 95 ? -15.193 14.189 26.175 1.00 57.34 95 SER A N 1
ATOM 790 C CA . SER A 1 95 ? -15.189 14.933 27.452 1.00 57.34 95 SER A CA 1
ATOM 791 C C . SER A 1 95 ? -16.550 15.076 28.146 1.00 57.34 95 SER A C 1
ATOM 793 O O . SER A 1 95 ? -16.600 15.593 29.254 1.00 57.34 95 SER A O 1
ATOM 795 N N . GLU A 1 96 ? -17.647 14.612 27.548 1.00 57.94 96 GLU A N 1
ATOM 796 C CA . GLU A 1 96 ? -18.959 14.587 28.208 1.00 57.94 96 GLU A CA 1
ATOM 797 C C . GLU A 1 96 ? -19.516 13.177 28.022 1.00 57.94 96 GLU A C 1
ATOM 799 O O . GLU A 1 96 ? -19.748 12.769 26.884 1.00 57.94 96 GLU A O 1
ATOM 804 N N . MET A 1 97 ? -19.626 12.406 29.105 1.00 59.31 97 MET A N 1
ATOM 805 C CA . MET A 1 97 ? -20.187 11.055 29.091 1.00 59.31 97 MET A CA 1
ATOM 806 C C . MET A 1 97 ? -21.692 11.138 28.827 1.00 59.31 97 MET A C 1
ATOM 808 O O . MET A 1 97 ? -22.460 11.457 29.727 1.00 59.31 97 MET A O 1
ATOM 812 N N . ASP A 1 98 ? -22.086 10.861 27.590 1.00 73.50 98 ASP A N 1
ATOM 813 C CA . ASP A 1 98 ? -23.477 10.775 27.153 1.00 73.50 98 ASP A CA 1
ATOM 814 C C . ASP A 1 98 ? -23.707 9.374 26.561 1.00 73.50 98 ASP A C 1
ATOM 816 O O . ASP A 1 98 ? -22.872 8.883 25.791 1.00 73.50 98 ASP A O 1
ATOM 820 N N . ASP A 1 99 ? -24.815 8.718 26.912 1.00 77.25 99 ASP A N 1
ATOM 821 C CA . ASP A 1 99 ? -25.184 7.374 26.431 1.00 77.25 99 ASP A CA 1
ATOM 822 C C . ASP A 1 99 ? -25.253 7.317 24.896 1.00 77.25 99 ASP A C 1
ATOM 824 O O . ASP A 1 99 ? -24.911 6.306 24.263 1.00 77.25 99 ASP A O 1
ATOM 828 N N . LEU A 1 100 ? -25.602 8.446 24.272 1.00 75.75 100 LEU A N 1
ATOM 829 C CA . LEU A 1 100 ? -25.561 8.618 22.825 1.00 75.75 100 LEU A CA 1
ATOM 830 C C . LEU A 1 100 ? -24.142 8.433 22.263 1.00 75.75 100 LEU A C 1
ATOM 832 O O . LEU A 1 100 ? -23.970 7.788 21.228 1.00 75.75 100 LEU A O 1
ATOM 836 N N . LYS A 1 101 ? -23.104 8.940 22.940 1.00 76.06 101 LYS A N 1
ATOM 837 C CA . LYS A 1 101 ? -21.709 8.819 22.479 1.00 76.06 101 LYS A CA 1
ATOM 838 C C . LYS A 1 101 ? -21.201 7.388 22.579 1.00 76.06 101 LYS A C 1
ATOM 840 O O . LYS A 1 101 ? -20.496 6.951 21.675 1.00 76.06 101 LYS A O 1
ATOM 845 N N . THR A 1 102 ? -21.587 6.650 23.618 1.00 79.06 102 THR A N 1
ATOM 846 C CA . THR A 1 102 ? -21.270 5.218 23.746 1.00 79.06 102 THR A CA 1
ATOM 847 C C . THR A 1 102 ? -21.912 4.419 22.613 1.00 79.06 102 THR A C 1
ATOM 849 O O . THR A 1 102 ? -21.249 3.612 21.963 1.00 79.06 102 THR A O 1
ATOM 852 N N . THR A 1 103 ? -23.178 4.707 22.300 1.00 82.56 103 THR A N 1
ATOM 853 C CA . THR A 1 103 ? -23.896 4.073 21.184 1.00 82.56 103 THR A CA 1
ATOM 854 C C . THR A 1 103 ? -23.239 4.387 19.836 1.00 82.56 103 THR A C 1
ATOM 856 O O . THR A 1 103 ? -23.013 3.488 19.024 1.00 82.56 103 THR A O 1
ATOM 859 N N . ILE A 1 104 ? -22.870 5.653 19.607 1.00 83.12 104 ILE A N 1
ATOM 860 C CA . ILE A 1 104 ? -22.147 6.076 18.402 1.00 83.12 104 ILE A CA 1
ATOM 861 C C . ILE A 1 104 ? -20.778 5.392 18.323 1.00 83.12 104 ILE A C 1
ATOM 863 O O . ILE A 1 104 ? -20.415 4.912 17.253 1.00 83.12 104 ILE A O 1
ATOM 867 N N . ALA A 1 105 ? -20.029 5.308 19.425 1.00 82.75 105 ALA A N 1
ATOM 868 C CA . ALA A 1 105 ? -18.719 4.661 19.456 1.00 82.75 105 ALA A CA 1
ATOM 869 C C . ALA A 1 105 ? -18.815 3.182 19.061 1.00 82.75 105 ALA A C 1
ATOM 871 O O . ALA A 1 105 ? -18.118 2.760 18.141 1.00 82.75 105 ALA A O 1
ATOM 872 N N . HIS A 1 106 ? -19.749 2.429 19.651 1.00 83.00 106 HIS A N 1
ATOM 873 C CA . HIS A 1 106 ? -19.989 1.032 19.275 1.00 83.00 106 HIS A CA 1
ATOM 874 C C . HIS A 1 106 ? -20.378 0.874 17.800 1.00 83.00 106 HIS A C 1
ATOM 876 O O . HIS A 1 106 ? -19.877 -0.021 17.114 1.00 83.00 106 HIS A O 1
ATOM 882 N N . TYR A 1 107 ? -21.241 1.756 17.284 1.00 86.44 107 TYR A N 1
ATOM 883 C CA . TYR A 1 107 ? -21.599 1.748 15.866 1.00 86.44 107 TYR A CA 1
ATOM 884 C C . TYR A 1 107 ? -20.374 1.995 14.977 1.00 86.44 107 TYR A C 1
ATOM 886 O O . TYR A 1 107 ? -20.158 1.269 14.006 1.00 86.44 107 TYR A O 1
ATOM 894 N N . VAL A 1 108 ? -19.561 3.000 15.303 1.00 88.06 108 VAL A N 1
ATOM 895 C CA . VAL A 1 108 ? -18.375 3.365 14.523 1.00 88.06 108 VAL A CA 1
ATOM 896 C C . VAL A 1 108 ? -17.328 2.251 14.550 1.00 88.06 108 VAL A C 1
ATOM 898 O O . VAL A 1 108 ? -16.815 1.888 13.489 1.00 88.06 108 VAL A O 1
ATOM 901 N N . GLU A 1 109 ? -17.053 1.666 15.716 1.00 86.25 109 GLU A N 1
ATOM 902 C CA . GLU A 1 109 ? -16.126 0.541 15.868 1.00 86.25 109 GLU A CA 1
ATOM 903 C C . GLU A 1 109 ? -16.533 -0.640 14.978 1.00 86.25 109 GLU A C 1
ATOM 905 O O . GLU A 1 109 ? -15.757 -1.080 14.127 1.00 86.25 109 GLU A O 1
ATOM 910 N N . GLY A 1 110 ? -17.777 -1.113 15.101 1.00 86.19 110 GLY A N 1
ATOM 911 C CA . GLY A 1 110 ? -18.233 -2.300 14.379 1.00 86.19 110 GLY A CA 1
ATOM 912 C C . GLY A 1 110 ? -18.512 -2.068 12.889 1.00 86.19 110 GLY A C 1
ATOM 913 O O . GLY A 1 110 ? -18.206 -2.923 12.056 1.00 86.19 110 GLY A O 1
ATOM 914 N N . LYS A 1 111 ? -19.119 -0.934 12.518 1.00 89.94 111 LYS A N 1
ATOM 915 C CA . LYS A 1 111 ? -19.601 -0.698 11.141 1.00 89.94 111 LYS A CA 1
ATOM 916 C C . LYS A 1 111 ? -18.616 0.044 10.253 1.00 89.94 111 LYS A C 1
ATOM 918 O O . LYS A 1 111 ? -18.731 -0.069 9.032 1.00 89.94 111 LYS A O 1
ATOM 923 N N . ILE A 1 112 ? -17.671 0.782 10.833 1.00 91.31 112 ILE A N 1
ATOM 924 C CA . ILE A 1 112 ? -16.732 1.605 10.067 1.00 91.31 112 ILE A CA 1
ATOM 925 C C . ILE A 1 112 ? -15.302 1.107 10.264 1.00 91.31 112 ILE A C 1
ATOM 927 O O . ILE A 1 112 ? -14.677 0.683 9.295 1.00 91.31 112 ILE A O 1
ATOM 931 N N . ILE A 1 113 ? -14.805 1.085 11.502 1.00 91.88 113 ILE A N 1
ATOM 932 C CA . ILE A 1 113 ? -13.403 0.748 11.793 1.00 91.88 113 ILE A CA 1
ATOM 933 C C . ILE A 1 113 ? -13.120 -0.718 11.457 1.00 91.88 113 ILE A C 1
ATOM 935 O O . ILE A 1 113 ? -12.231 -1.005 10.652 1.00 91.88 113 ILE A O 1
ATOM 939 N N . LEU A 1 114 ? -13.912 -1.653 11.992 1.00 93.56 114 LEU A N 1
ATOM 940 C CA . LEU A 1 114 ? -13.754 -3.081 11.709 1.00 93.56 114 LEU A CA 1
ATOM 941 C C . LEU A 1 114 ? -13.979 -3.396 10.225 1.00 93.56 114 LEU A C 1
ATOM 943 O O . LEU A 1 114 ? -13.236 -4.181 9.637 1.00 93.56 114 LEU A O 1
ATOM 947 N N . LYS A 1 115 ? -14.960 -2.744 9.587 1.00 95.19 115 LYS A N 1
ATOM 948 C CA . LYS A 1 115 ? -15.177 -2.865 8.139 1.00 95.19 115 LYS A CA 1
ATOM 949 C C . LYS A 1 115 ? -13.917 -2.469 7.360 1.00 95.19 115 LYS A C 1
ATOM 951 O O . LYS A 1 115 ? -13.480 -3.229 6.500 1.00 95.19 115 LYS A O 1
ATOM 956 N N . ASN A 1 116 ? -13.301 -1.338 7.694 1.00 96.00 116 ASN A N 1
ATOM 957 C CA . ASN A 1 116 ? -12.061 -0.892 7.062 1.00 96.00 116 ASN A CA 1
ATOM 958 C C . ASN A 1 116 ? -10.905 -1.876 7.291 1.00 96.00 116 ASN A C 1
ATOM 960 O O . ASN A 1 116 ? -10.169 -2.170 6.350 1.00 96.00 116 ASN A O 1
ATOM 964 N N . HIS A 1 117 ? -10.766 -2.436 8.496 1.00 96.56 117 HIS A N 1
ATOM 965 C CA . HIS A 1 117 ? -9.765 -3.471 8.777 1.00 96.56 117 HIS A CA 1
ATOM 966 C C . HIS A 1 117 ? -9.973 -4.737 7.928 1.00 96.56 117 HIS A C 1
ATOM 968 O O . HIS A 1 117 ? -9.013 -5.246 7.346 1.00 96.56 117 HIS A O 1
ATOM 974 N N . ARG A 1 118 ? -11.220 -5.204 7.779 1.00 96.94 118 ARG A N 1
ATOM 975 C CA . ARG A 1 118 ? -11.563 -6.333 6.893 1.00 96.94 118 ARG A CA 1
ATOM 976 C C . ARG A 1 118 ? -11.221 -6.031 5.433 1.00 96.94 118 ARG A C 1
ATOM 978 O O . ARG A 1 118 ? -10.670 -6.883 4.739 1.00 96.94 118 ARG A O 1
ATOM 985 N N . GLU A 1 119 ? -11.494 -4.815 4.962 1.00 97.56 119 GLU A N 1
ATOM 986 C CA . GLU A 1 119 ? -11.120 -4.400 3.605 1.00 97.56 119 GLU A CA 1
ATOM 987 C C . GLU A 1 119 ? -9.596 -4.361 3.412 1.00 97.56 119 GLU A C 1
ATOM 989 O O . GLU A 1 119 ? -9.104 -4.841 2.391 1.00 97.56 119 GLU A O 1
ATOM 994 N N . ILE A 1 120 ? -8.839 -3.863 4.397 1.00 97.69 120 ILE A N 1
ATOM 995 C CA . ILE A 1 120 ? -7.367 -3.893 4.379 1.00 97.69 120 ILE A CA 1
ATOM 996 C C . ILE A 1 120 ? -6.862 -5.338 4.299 1.00 97.69 120 ILE A C 1
ATOM 998 O O . ILE A 1 120 ? -6.037 -5.644 3.438 1.00 97.69 120 ILE A O 1
ATOM 1002 N N . MET A 1 121 ? -7.382 -6.246 5.133 1.00 97.50 121 MET A N 1
ATOM 1003 C CA . MET A 1 121 ? -7.052 -7.676 5.063 1.00 97.50 121 MET A CA 1
ATOM 1004 C C . MET A 1 121 ? -7.347 -8.256 3.675 1.00 97.50 121 MET A C 1
ATOM 1006 O O . MET A 1 121 ? -6.505 -8.958 3.114 1.00 97.50 121 MET A O 1
ATOM 1010 N N . GLY A 1 122 ? -8.498 -7.913 3.089 1.00 97.12 122 GLY A N 1
ATOM 1011 C CA . GLY A 1 122 ? -8.876 -8.322 1.737 1.00 97.12 122 GLY A CA 1
ATOM 1012 C C . GLY A 1 122 ? -7.889 -7.842 0.669 1.00 97.12 122 GLY A C 1
ATOM 1013 O O . GLY A 1 122 ? -7.482 -8.630 -0.186 1.00 97.12 122 GLY A O 1
ATOM 1014 N N . ILE A 1 123 ? -7.444 -6.582 0.746 1.00 96.25 123 ILE A N 1
ATOM 1015 C CA . ILE A 1 123 ? -6.413 -6.032 -0.150 1.00 96.25 123 ILE A CA 1
ATOM 1016 C C . ILE A 1 123 ? -5.099 -6.796 0.020 1.00 96.25 123 ILE A C 1
ATOM 1018 O O . ILE A 1 123 ? -4.512 -7.226 -0.971 1.00 96.25 123 ILE A O 1
ATOM 1022 N N . ILE A 1 124 ? -4.653 -7.020 1.260 1.00 94.50 124 ILE A N 1
ATOM 1023 C CA . ILE A 1 124 ? -3.394 -7.722 1.529 1.00 94.50 124 ILE A CA 1
ATOM 1024 C C . ILE A 1 124 ? -3.430 -9.149 0.970 1.00 94.50 124 ILE A C 1
ATOM 1026 O O . ILE A 1 124 ? -2.455 -9.593 0.364 1.00 94.50 124 ILE A O 1
ATOM 1030 N N . MET A 1 125 ? -4.540 -9.869 1.157 1.00 92.94 125 MET A N 1
ATOM 1031 C CA . MET A 1 125 ? -4.700 -11.238 0.664 1.00 92.94 125 MET A CA 1
ATOM 1032 C C . MET A 1 125 ? -4.751 -11.293 -0.865 1.00 92.94 125 MET A C 1
ATOM 1034 O O . MET A 1 125 ? -4.057 -12.113 -1.465 1.00 92.94 125 MET A O 1
ATOM 1038 N N . LYS A 1 126 ? -5.536 -10.411 -1.498 1.00 92.94 126 LYS A N 1
ATOM 1039 C CA . LYS A 1 126 ? -5.711 -10.375 -2.957 1.00 92.94 126 LYS A CA 1
ATOM 1040 C C . LYS A 1 126 ? -4.439 -9.935 -3.673 1.00 92.94 126 LYS A C 1
ATOM 1042 O O . LYS A 1 126 ? -4.040 -10.556 -4.648 1.00 92.94 126 LYS A O 1
ATOM 1047 N N . SER A 1 127 ? -3.801 -8.881 -3.1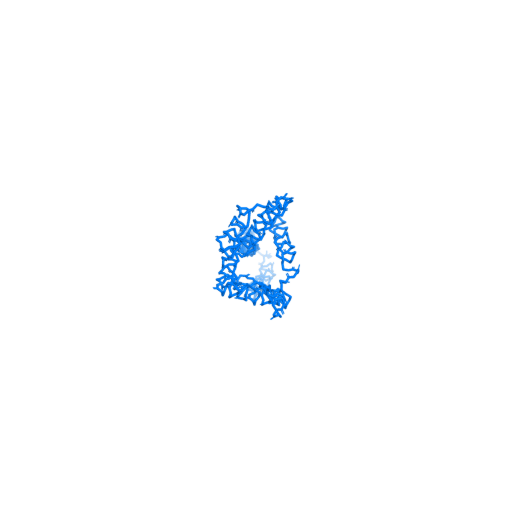79 1.00 89.19 127 SER A N 1
ATOM 1048 C CA . SER A 1 127 ? -2.690 -8.205 -3.850 1.00 89.19 127 SER A CA 1
ATOM 1049 C C . SER A 1 127 ? -1.328 -8.620 -3.288 1.00 89.19 127 SER A C 1
ATOM 1051 O O . SER A 1 127 ? -0.336 -7.923 -3.501 1.00 89.19 127 SER A O 1
ATOM 1053 N N . ARG A 1 128 ? -1.251 -9.763 -2.584 1.00 81.00 128 ARG A N 1
ATOM 1054 C CA . ARG A 1 128 ? -0.017 -10.252 -1.952 1.00 81.00 128 ARG A CA 1
ATOM 1055 C C . ARG A 1 128 ? 1.137 -10.275 -2.960 1.00 81.00 128 ARG A C 1
ATOM 1057 O O . ARG A 1 128 ? 2.174 -9.670 -2.735 1.00 81.00 128 ARG A O 1
ATOM 1064 N N . TYR A 1 129 ? 0.937 -10.867 -4.130 1.00 80.00 129 TYR A N 1
ATOM 1065 C CA . TYR A 1 129 ? 1.979 -11.004 -5.155 1.00 80.00 129 TYR A CA 1
ATOM 1066 C C . TYR A 1 129 ? 2.562 -9.673 -5.679 1.00 80.00 129 TYR A C 1
ATOM 1068 O O . TYR A 1 129 ? 3.674 -9.673 -6.208 1.00 80.00 129 TYR A O 1
ATOM 1076 N N . HIS A 1 130 ? 1.864 -8.541 -5.521 1.00 74.19 130 HIS A N 1
ATOM 1077 C CA . HIS A 1 130 ? 2.384 -7.229 -5.913 1.00 74.19 130 HIS A CA 1
ATOM 1078 C C . HIS A 1 130 ? 3.428 -6.693 -4.921 1.00 74.19 130 HIS A C 1
ATOM 1080 O O . HIS A 1 130 ? 4.379 -6.013 -5.320 1.00 74.19 130 HIS A O 1
ATOM 1086 N N . ALA A 1 131 ? 3.300 -7.002 -3.631 1.00 70.75 131 ALA A N 1
ATOM 1087 C CA . ALA A 1 131 ? 4.235 -6.534 -2.619 1.00 70.75 131 ALA A CA 1
ATOM 1088 C C . ALA A 1 131 ? 5.480 -7.434 -2.575 1.00 70.75 131 ALA A C 1
ATOM 1090 O O . ALA A 1 131 ? 5.410 -8.651 -2.414 1.00 70.75 131 ALA A O 1
ATOM 1091 N N . ARG A 1 132 ? 6.669 -6.827 -2.679 1.00 70.69 132 ARG A N 1
ATOM 1092 C CA . ARG A 1 132 ? 7.909 -7.516 -2.301 1.00 70.69 132 ARG A CA 1
ATOM 1093 C C . ARG A 1 132 ? 7.953 -7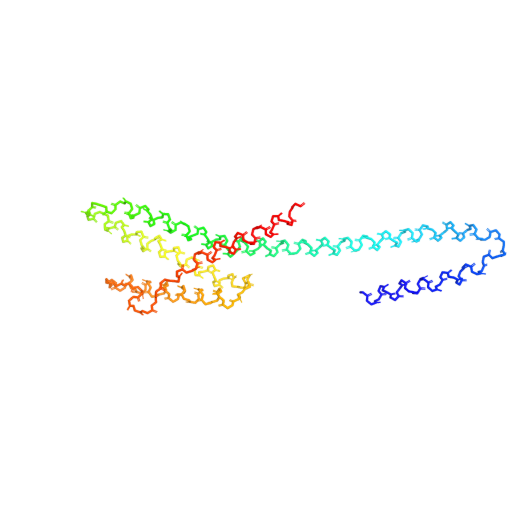.573 -0.776 1.00 70.69 132 ARG A C 1
ATOM 1095 O O . ARG A 1 132 ? 8.388 -6.611 -0.149 1.00 70.69 132 ARG A O 1
ATOM 1102 N N . PHE A 1 133 ? 7.471 -8.667 -0.191 1.00 77.75 133 PHE A N 1
ATOM 1103 C CA . PHE A 1 133 ? 7.572 -8.882 1.251 1.00 77.75 133 PHE A CA 1
ATOM 1104 C C . PHE A 1 133 ? 9.016 -9.152 1.629 1.00 77.75 133 PHE A C 1
ATOM 1106 O O . PHE A 1 133 ? 9.532 -10.251 1.440 1.00 77.75 133 PHE A O 1
ATOM 1113 N N . ASP A 1 134 ? 9.659 -8.141 2.189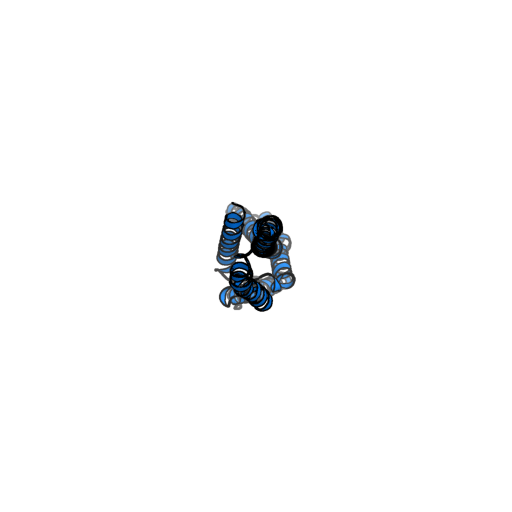 1.00 88.69 134 ASP A N 1
ATOM 1114 C CA . ASP A 1 134 ? 10.748 -8.407 3.110 1.00 88.69 134 ASP A CA 1
ATOM 1115 C C . ASP A 1 134 ? 10.196 -8.943 4.439 1.00 88.69 134 ASP A C 1
ATOM 1117 O O . ASP A 1 134 ? 8.985 -8.986 4.695 1.00 88.69 134 ASP A O 1
ATOM 1121 N N . GLN A 1 135 ? 11.122 -9.389 5.279 1.00 90.62 135 GLN A N 1
ATOM 1122 C CA . GLN A 1 135 ? 10.815 -9.987 6.568 1.00 90.62 135 GLN A CA 1
ATOM 1123 C C . GLN A 1 135 ? 10.037 -9.031 7.483 1.00 90.62 135 GLN A C 1
ATOM 1125 O O . GLN A 1 135 ? 9.132 -9.480 8.186 1.00 90.62 135 GLN A O 1
ATOM 1130 N N . GLU A 1 136 ? 10.339 -7.731 7.438 1.00 93.69 136 GLU A N 1
ATOM 1131 C CA . GLU A 1 136 ? 9.688 -6.733 8.287 1.00 93.69 136 GLU A CA 1
ATOM 1132 C C . GLU A 1 136 ? 8.221 -6.541 7.899 1.00 93.69 136 GLU A C 1
ATOM 1134 O O . GLU A 1 136 ? 7.337 -6.666 8.746 1.00 93.69 136 GLU A O 1
ATOM 1139 N N . LEU A 1 137 ? 7.927 -6.326 6.612 1.00 92.38 137 LEU A N 1
ATOM 1140 C CA . LEU A 1 137 ? 6.543 -6.190 6.154 1.00 92.38 137 LEU A CA 1
ATOM 1141 C C . LEU A 1 137 ? 5.740 -7.460 6.428 1.00 92.38 137 LEU A C 1
ATOM 1143 O O . LEU A 1 137 ? 4.601 -7.377 6.880 1.00 92.38 137 LEU A O 1
ATOM 1147 N N . ASN A 1 138 ? 6.326 -8.635 6.189 1.00 92.56 138 ASN A N 1
ATOM 1148 C CA . ASN A 1 138 ? 5.640 -9.897 6.450 1.00 92.56 138 ASN A CA 1
ATOM 1149 C C . ASN A 1 138 ? 5.298 -10.061 7.939 1.00 92.56 138 ASN A C 1
ATOM 1151 O O . ASN A 1 138 ? 4.191 -10.487 8.267 1.00 92.56 138 ASN A O 1
ATOM 1155 N N . LYS A 1 139 ? 6.215 -9.678 8.837 1.00 94.50 139 LYS A N 1
ATOM 1156 C CA . LYS A 1 139 ? 5.977 -9.698 10.283 1.00 94.50 139 LYS A CA 1
ATOM 1157 C C . LYS A 1 139 ? 4.851 -8.740 10.678 1.00 94.50 139 LYS A C 1
ATOM 1159 O O . LYS A 1 139 ? 3.911 -9.170 11.339 1.00 94.50 139 LYS A O 1
ATOM 1164 N N . GLN A 1 140 ? 4.912 -7.477 10.248 1.00 96.12 140 GLN A N 1
ATOM 1165 C CA . GLN A 1 140 ? 3.886 -6.482 10.590 1.00 96.12 140 GLN A CA 1
ATOM 1166 C C . GLN A 1 140 ? 2.503 -6.889 10.075 1.00 96.12 140 GLN A C 1
ATOM 1168 O O . GLN A 1 140 ? 1.515 -6.742 10.787 1.00 96.12 140 GLN A O 1
ATOM 1173 N N . LEU A 1 141 ? 2.427 -7.454 8.867 1.00 94.75 141 LEU A N 1
ATOM 1174 C CA . LEU A 1 141 ? 1.167 -7.949 8.319 1.00 94.75 141 LEU A CA 1
ATOM 1175 C C . LEU A 1 141 ? 0.635 -9.134 9.108 1.00 94.75 141 LEU A C 1
ATOM 1177 O O . LEU A 1 141 ? -0.550 -9.162 9.414 1.00 94.75 141 LEU A O 1
ATOM 1181 N N . HIS A 1 142 ? 1.485 -10.095 9.466 1.00 95.00 142 HIS A N 1
ATOM 1182 C CA . HIS A 1 142 ? 1.067 -11.220 10.296 1.00 95.00 142 HIS A CA 1
ATOM 1183 C C . HIS A 1 142 ? 0.523 -10.753 11.655 1.00 95.00 142 HIS A C 1
ATOM 1185 O O . HIS A 1 142 ? -0.564 -11.169 12.058 1.00 95.00 142 HIS A O 1
ATOM 1191 N N . ASP A 1 143 ? 1.239 -9.842 12.323 1.00 96.62 143 ASP A N 1
ATOM 1192 C CA . ASP A 1 143 ? 0.803 -9.238 13.583 1.00 96.62 143 ASP A CA 1
ATOM 1193 C C . ASP A 1 143 ? -0.532 -8.485 13.408 1.00 96.62 143 ASP A C 1
ATOM 1195 O O . ASP A 1 143 ? -1.424 -8.617 14.247 1.00 96.62 143 ASP A O 1
ATOM 1199 N N . TYR A 1 144 ? -0.712 -7.779 12.286 1.00 97.50 144 TYR A N 1
ATOM 1200 C CA . TYR A 1 144 ? -1.955 -7.091 11.929 1.00 97.50 144 TYR A CA 1
ATOM 1201 C C . TYR A 1 144 ? -3.127 -8.057 11.718 1.00 97.50 144 TYR A C 1
ATOM 1203 O O . TYR A 1 144 ? -4.186 -7.866 12.309 1.00 97.50 144 TYR A O 1
ATOM 1211 N N . PHE A 1 145 ? -2.944 -9.119 10.925 1.00 96.75 145 PHE A N 1
ATOM 1212 C CA . PHE A 1 145 ? -3.969 -10.146 10.698 1.00 96.75 145 PHE A CA 1
ATOM 1213 C C . PHE A 1 145 ? -4.429 -10.767 12.014 1.00 96.75 145 PHE A C 1
ATOM 1215 O O . PHE A 1 145 ? -5.629 -10.871 12.262 1.00 96.75 145 PHE A O 1
ATOM 1222 N N . ARG A 1 146 ? -3.472 -11.146 12.870 1.00 97.50 146 ARG A N 1
ATOM 1223 C CA . ARG A 1 146 ? -3.769 -11.697 14.193 1.00 97.50 146 ARG A CA 1
ATOM 1224 C C . ARG A 1 146 ? -4.548 -10.695 15.041 1.00 97.50 146 ARG A C 1
ATOM 1226 O O . ARG A 1 146 ? -5.541 -11.074 15.649 1.00 97.50 146 ARG A O 1
ATOM 1233 N N . HIS A 1 147 ? -4.124 -9.432 15.067 1.00 97.25 147 HIS A N 1
ATOM 1234 C CA . HIS A 1 147 ? -4.816 -8.385 15.813 1.00 97.25 147 HIS A CA 1
ATOM 1235 C C . HIS A 1 147 ? -6.269 -8.213 15.359 1.00 97.25 147 HIS A C 1
ATOM 1237 O O . HIS A 1 147 ? -7.166 -8.253 16.195 1.00 97.25 147 HIS A O 1
ATOM 1243 N N . VAL A 1 148 ? -6.512 -8.054 14.053 1.00 96.56 148 VAL A N 1
ATOM 1244 C CA . VAL A 1 148 ? -7.863 -7.811 13.522 1.00 96.56 148 VAL A CA 1
ATOM 1245 C C . VAL A 1 148 ? -8.779 -9.010 13.760 1.00 96.56 148 VAL A C 1
ATOM 1247 O O . VAL A 1 148 ? -9.900 -8.813 14.214 1.00 96.56 148 VAL A O 1
ATOM 1250 N N . ALA A 1 149 ? -8.304 -10.239 13.531 1.00 96.62 149 ALA A N 1
ATOM 1251 C CA . ALA A 1 149 ? -9.103 -11.444 13.766 1.00 96.62 149 ALA A CA 1
ATOM 1252 C C . ALA A 1 149 ? -9.524 -11.579 15.239 1.00 96.62 149 ALA A C 1
ATOM 1254 O O . ALA A 1 149 ? -10.662 -11.923 15.550 1.00 96.62 149 ALA A O 1
ATOM 1255 N N . ILE A 1 150 ? -8.609 -11.268 16.159 1.00 96.50 150 ILE A N 1
ATOM 1256 C CA . ILE A 1 150 ? -8.899 -11.280 17.592 1.00 96.50 150 ILE A CA 1
ATOM 1257 C C . ILE A 1 150 ? -9.840 -10.132 17.982 1.00 96.50 150 ILE A C 1
ATOM 1259 O O . ILE A 1 150 ? -10.754 -10.336 18.778 1.00 96.50 150 ILE A O 1
ATOM 1263 N N . TYR A 1 151 ? -9.652 -8.939 17.415 1.00 94.44 151 TYR A N 1
ATOM 1264 C CA . TYR A 1 151 ? -10.530 -7.791 17.647 1.00 94.44 151 TYR A CA 1
ATOM 1265 C C . TYR A 1 151 ? -11.967 -8.056 17.192 1.00 94.44 151 TYR A C 1
ATOM 1267 O O . TYR A 1 151 ? -12.909 -7.752 17.918 1.00 94.44 151 TYR A O 1
ATOM 1275 N N . GLU A 1 152 ? -12.128 -8.680 16.028 1.00 94.44 152 GLU A N 1
ATOM 1276 C CA . GLU A 1 152 ? -13.414 -9.133 15.505 1.00 94.44 152 GLU A CA 1
ATOM 1277 C C . GLU A 1 152 ? -14.096 -10.120 16.459 1.00 94.44 152 GLU A C 1
ATOM 1279 O O . GLU A 1 152 ? -15.239 -9.894 16.849 1.00 94.44 152 GLU A O 1
ATOM 1284 N N . GLY A 1 153 ? -13.372 -11.147 16.920 1.00 93.94 153 GLY A N 1
ATOM 1285 C CA . GLY A 1 153 ? -13.904 -12.120 17.878 1.00 93.94 153 GLY A CA 1
ATOM 1286 C C . GLY A 1 153 ? -14.332 -11.493 19.211 1.00 93.94 153 GLY A C 1
ATOM 1287 O O . GLY A 1 153 ? -15.384 -11.843 19.746 1.00 93.94 153 GLY A O 1
ATOM 1288 N N . ILE A 1 154 ? -13.566 -10.524 19.727 1.00 92.12 154 ILE A N 1
ATOM 1289 C CA . ILE A 1 154 ? -13.945 -9.771 20.933 1.00 92.12 154 ILE A CA 1
ATOM 1290 C C . ILE A 1 154 ? -15.259 -9.020 20.700 1.00 92.12 154 ILE A C 1
ATOM 1292 O O . ILE A 1 154 ? -16.190 -9.168 21.493 1.00 92.12 154 ILE A O 1
ATOM 1296 N N . LEU A 1 155 ? -15.358 -8.252 19.611 1.00 89.81 155 LEU A N 1
ATOM 1297 C CA . LEU A 1 155 ? -16.554 -7.464 19.304 1.00 89.81 155 LEU A CA 1
ATOM 1298 C C . LEU A 1 155 ? -17.804 -8.340 19.147 1.00 89.81 155 LEU A C 1
ATOM 1300 O O . LEU A 1 155 ? -18.871 -7.960 19.622 1.00 89.81 155 LEU A O 1
ATOM 1304 N N . GLU A 1 156 ? -17.679 -9.508 18.518 1.00 91.00 156 GLU A N 1
ATOM 1305 C CA . GLU A 1 156 ? -18.796 -10.443 18.331 1.00 91.00 156 GLU A CA 1
ATOM 1306 C C . GLU A 1 156 ? -19.210 -11.154 19.626 1.00 91.00 156 GLU A C 1
ATOM 1308 O O . GLU A 1 156 ? -20.394 -11.420 19.827 1.00 91.00 156 GLU A O 1
ATOM 1313 N N . SER A 1 157 ? -18.262 -11.421 20.527 1.00 92.06 157 SER A N 1
ATOM 1314 C CA . SER A 1 157 ? -18.547 -12.038 21.830 1.00 92.06 157 SER A CA 1
ATOM 1315 C C . SER A 1 157 ? -19.237 -11.097 22.827 1.00 92.06 157 SER A C 1
ATOM 1317 O O . SER A 1 157 ? -19.827 -11.560 23.800 1.00 92.06 157 SER A O 1
ATOM 1319 N N . GLY A 1 158 ? -19.160 -9.779 22.607 1.00 87.00 158 GLY A N 1
ATOM 1320 C CA . GLY A 1 158 ? -19.630 -8.769 23.559 1.00 87.00 158 GLY A CA 1
ATOM 1321 C C . GLY A 1 158 ? -18.725 -8.594 24.787 1.00 87.00 158 GLY A C 1
ATOM 1322 O O . GLY A 1 158 ? -19.070 -7.839 25.700 1.00 87.00 158 GLY A O 1
ATOM 1323 N N . GLU A 1 159 ? -17.568 -9.262 24.817 1.00 88.19 159 GLU A N 1
ATOM 1324 C CA . GLU A 1 159 ? -16.594 -9.149 25.897 1.00 88.19 159 GLU A CA 1
ATOM 1325 C C . GLU A 1 159 ? -15.961 -7.756 25.942 1.00 88.19 159 GLU A C 1
ATOM 1327 O O . GLU A 1 159 ? -15.509 -7.203 24.937 1.00 88.19 159 GLU A O 1
ATOM 1332 N N . LYS A 1 160 ? -15.856 -7.190 27.146 1.00 85.50 160 LYS A N 1
ATOM 1333 C CA . LYS A 1 160 ? -15.236 -5.874 27.374 1.00 85.50 160 LYS A CA 1
ATOM 1334 C C . LYS A 1 160 ? -13.727 -6.011 27.575 1.00 85.50 160 LYS A C 1
ATOM 1336 O O . LYS A 1 160 ? -13.195 -5.643 28.620 1.00 85.50 160 LYS A O 1
ATOM 1341 N N . THR A 1 161 ? -13.040 -6.568 26.582 1.00 90.12 161 THR A N 1
ATOM 1342 C CA . THR A 1 161 ? -11.578 -6.736 26.584 1.00 90.12 161 THR A CA 1
ATOM 1343 C C . THR A 1 161 ? -10.940 -6.102 25.347 1.00 90.12 161 THR A C 1
ATOM 1345 O O . THR A 1 161 ? -11.625 -5.580 24.472 1.00 90.12 161 THR A O 1
ATOM 1348 N N . PHE A 1 162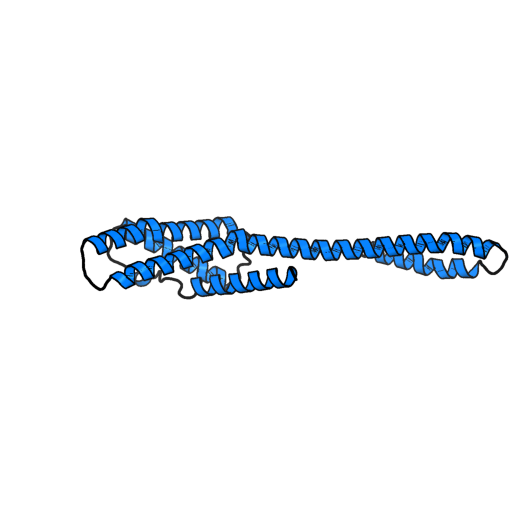 ? -9.610 -6.116 25.277 1.00 88.62 162 PHE A N 1
ATOM 1349 C CA . PHE A 1 162 ? -8.850 -5.593 24.145 1.00 88.62 162 PHE A CA 1
ATOM 1350 C C . PHE A 1 162 ? -7.897 -6.660 23.601 1.00 88.62 162 PHE A C 1
ATOM 1352 O O . PHE A 1 162 ? -7.307 -7.399 24.392 1.00 88.62 162 PHE A O 1
ATOM 1359 N N . PRO A 1 163 ? -7.642 -6.693 22.279 1.00 91.50 163 PRO A N 1
ATOM 1360 C CA . PRO A 1 163 ? -6.750 -7.682 21.667 1.00 91.50 163 PRO A CA 1
ATOM 1361 C C . PRO A 1 163 ? -5.363 -7.766 22.320 1.00 91.50 163 PRO A C 1
ATOM 1363 O O . PRO A 1 163 ? -4.801 -8.848 22.478 1.00 91.50 163 PRO A O 1
ATOM 1366 N N . GLY A 1 164 ? -4.816 -6.625 22.756 1.00 92.25 164 GLY A N 1
ATOM 1367 C CA . GLY A 1 164 ? -3.512 -6.566 23.419 1.00 92.25 164 GLY A CA 1
ATOM 1368 C C . GLY A 1 164 ? -3.441 -7.345 24.734 1.00 92.25 164 GLY A C 1
ATOM 1369 O O . GLY A 1 164 ? -2.393 -7.910 25.034 1.00 92.25 164 GLY A O 1
ATOM 1370 N N . LEU A 1 165 ? -4.548 -7.437 25.480 1.00 94.25 165 LEU A N 1
ATOM 1371 C CA . LEU A 1 165 ? -4.604 -8.154 26.760 1.00 94.25 165 LEU A CA 1
ATOM 1372 C C . LEU A 1 165 ? -4.592 -9.678 26.589 1.00 94.25 165 LEU A C 1
ATOM 1374 O O . LEU A 1 165 ? -4.262 -10.394 27.528 1.00 94.25 165 LEU A O 1
ATOM 1378 N N . ILE A 1 166 ? -4.904 -10.168 25.390 1.00 93.56 166 ILE A N 1
ATOM 1379 C CA . ILE A 1 166 ? -4.930 -11.597 25.053 1.00 93.56 166 ILE A CA 1
ATOM 1380 C C . ILE A 1 166 ? -3.831 -11.984 24.053 1.00 93.56 166 ILE A C 1
ATOM 1382 O O . ILE A 1 166 ? -3.933 -12.979 23.342 1.00 93.56 166 ILE A O 1
ATOM 1386 N N . GLY A 1 167 ? -2.750 -11.197 24.002 1.00 94.38 167 GLY A N 1
ATOM 1387 C CA . GLY A 1 167 ? -1.543 -11.525 23.235 1.00 94.38 167 GLY A CA 1
ATOM 1388 C C . GLY A 1 167 ? -1.577 -11.131 21.755 1.00 94.38 167 GLY A C 1
ATOM 1389 O O . GLY A 1 167 ? -0.693 -11.534 20.997 1.00 94.38 167 GLY A O 1
ATOM 1390 N N . ALA A 1 168 ? -2.551 -10.322 21.333 1.00 96.12 168 ALA A N 1
ATOM 1391 C CA . ALA A 1 168 ? -2.665 -9.808 19.969 1.00 96.12 168 ALA A CA 1
ATOM 1392 C C . ALA A 1 168 ? -2.659 -8.265 19.936 1.00 96.12 168 ALA A C 1
ATOM 1394 O O . ALA A 1 168 ? -3.634 -7.652 19.497 1.00 96.12 168 ALA A O 1
ATOM 1395 N N . PRO A 1 169 ? -1.595 -7.593 20.420 1.00 96.00 169 PRO A N 1
ATOM 1396 C CA . PRO A 1 169 ? -1.516 -6.134 20.378 1.00 96.00 169 PRO A CA 1
ATOM 1397 C C . PRO A 1 169 ? -1.498 -5.616 18.937 1.00 96.00 169 PRO A C 1
ATOM 1399 O O . PRO A 1 169 ? -1.067 -6.314 18.019 1.00 96.00 169 PRO A O 1
ATOM 1402 N N . TYR A 1 170 ? -1.944 -4.372 18.749 1.00 94.88 170 TYR A N 1
ATOM 1403 C CA . TYR A 1 170 ? -1.846 -3.714 17.449 1.00 94.88 170 TYR A CA 1
ATOM 1404 C C . TYR A 1 170 ? -0.368 -3.563 17.052 1.00 94.88 170 TYR A C 1
ATOM 1406 O O . TYR A 1 170 ? 0.441 -3.143 17.889 1.00 94.88 170 TYR A O 1
ATOM 1414 N N . PRO A 1 171 ? 0.015 -3.865 15.800 1.00 95.94 171 PRO A N 1
ATOM 1415 C CA . PRO A 1 171 ? 1.379 -3.656 15.330 1.00 95.94 171 PRO A CA 1
ATOM 1416 C C . PRO A 1 171 ? 1.684 -2.157 15.199 1.00 95.94 171 PRO A C 1
ATOM 1418 O O . PRO A 1 171 ? 1.410 -1.529 14.181 1.00 95.94 171 PRO A O 1
ATOM 1421 N N . THR A 1 172 ? 2.295 -1.570 16.228 1.00 92.00 172 THR A N 1
ATOM 1422 C CA . THR A 1 172 ? 2.533 -0.115 16.342 1.00 92.00 172 THR A CA 1
ATOM 1423 C C . THR A 1 172 ? 3.351 0.501 15.203 1.00 92.00 172 THR A C 1
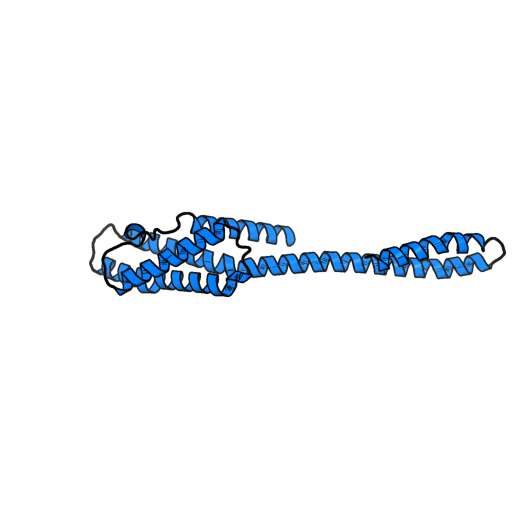ATOM 1425 O O . THR A 1 172 ? 3.298 1.710 14.990 1.00 92.00 172 THR A O 1
ATOM 1428 N N . HIS A 1 173 ? 4.102 -0.310 14.457 1.00 95.44 173 HIS A N 1
ATOM 1429 C CA . HIS A 1 173 ? 4.914 0.146 13.330 1.00 95.44 173 HIS A CA 1
ATOM 1430 C C . HIS A 1 173 ? 4.204 0.014 11.980 1.00 95.44 173 HIS A C 1
ATOM 1432 O O . HIS A 1 173 ? 4.715 0.537 10.991 1.00 95.44 173 HIS A O 1
ATOM 1438 N N . PHE A 1 174 ? 3.051 -0.656 11.918 1.00 95.75 174 PHE A N 1
ATOM 1439 C CA . PHE A 1 174 ? 2.388 -0.993 10.662 1.00 95.75 174 PHE A CA 1
ATOM 1440 C C . PHE A 1 174 ? 2.014 0.248 9.845 1.00 95.75 174 PHE A C 1
ATOM 1442 O O . PHE A 1 174 ? 2.425 0.370 8.693 1.00 95.75 174 PHE A O 1
ATOM 1449 N N . ASP A 1 175 ? 1.329 1.214 10.454 1.00 95.88 175 ASP A N 1
ATOM 1450 C CA . ASP A 1 175 ? 0.863 2.434 9.784 1.00 95.88 175 ASP A CA 1
ATOM 1451 C C . ASP A 1 175 ? 2.032 3.257 9.252 1.00 95.88 175 ASP A C 1
ATOM 1453 O O . ASP A 1 175 ? 2.058 3.664 8.088 1.00 95.88 175 ASP A O 1
ATOM 1457 N N . LYS A 1 176 ? 3.052 3.438 10.098 1.00 96.44 176 LYS A N 1
ATOM 1458 C CA . LYS A 1 176 ? 4.281 4.141 9.734 1.00 96.44 176 LYS A CA 1
ATOM 1459 C C . LYS A 1 176 ? 4.993 3.439 8.581 1.00 96.44 176 LYS A C 1
ATOM 1461 O O . LYS A 1 176 ? 5.441 4.111 7.655 1.00 96.44 176 LYS A O 1
ATOM 1466 N N . LEU A 1 177 ? 5.077 2.109 8.617 1.00 96.38 177 LEU A N 1
ATOM 1467 C CA . LEU A 1 177 ? 5.703 1.313 7.566 1.00 96.38 177 LEU A CA 1
ATOM 1468 C C . LEU A 1 177 ? 4.952 1.449 6.237 1.00 96.38 177 LEU A C 1
ATOM 1470 O O . LEU A 1 177 ? 5.583 1.651 5.199 1.00 96.38 177 LEU A O 1
ATOM 1474 N N . MET A 1 178 ? 3.620 1.367 6.262 1.00 96.50 178 MET A N 1
ATOM 1475 C CA . MET A 1 178 ? 2.786 1.522 5.070 1.00 96.50 178 MET A CA 1
ATOM 1476 C C . MET A 1 178 ? 2.933 2.917 4.472 1.00 96.50 178 MET A C 1
ATOM 1478 O O . MET A 1 178 ? 3.167 3.037 3.269 1.00 96.50 178 MET A O 1
ATOM 1482 N N . LYS A 1 179 ? 2.891 3.962 5.303 1.00 97.75 179 LYS A N 1
ATOM 1483 C CA . LYS A 1 179 ? 3.119 5.343 4.870 1.00 97.75 179 LYS A CA 1
ATOM 1484 C C . LYS A 1 179 ? 4.500 5.523 4.245 1.00 97.75 179 LYS A C 1
ATOM 1486 O O . LYS A 1 179 ? 4.597 5.944 3.096 1.00 97.75 179 LYS A O 1
ATOM 1491 N N . GLN A 1 180 ? 5.555 5.137 4.963 1.00 96.88 180 GLN A N 1
ATOM 1492 C CA . GLN A 1 180 ? 6.934 5.282 4.499 1.00 96.88 180 GLN A CA 1
ATOM 1493 C C . GLN A 1 180 ? 7.150 4.595 3.145 1.00 96.88 180 GLN A C 1
ATOM 1495 O O . GLN A 1 180 ? 7.667 5.210 2.215 1.00 96.88 180 GLN A O 1
ATOM 1500 N N . ARG A 1 181 ? 6.714 3.339 2.999 1.00 95.44 181 ARG A N 1
ATOM 1501 C CA . ARG A 1 181 ? 6.876 2.602 1.737 1.00 95.44 181 ARG A CA 1
ATOM 1502 C C . ARG A 1 181 ? 6.068 3.206 0.599 1.00 95.44 181 ARG A C 1
ATOM 1504 O O . ARG A 1 181 ? 6.550 3.229 -0.530 1.00 95.44 181 ARG A O 1
ATOM 1511 N N . THR A 1 182 ? 4.863 3.698 0.883 1.00 97.00 182 THR A N 1
ATOM 1512 C CA . THR A 1 182 ? 4.035 4.380 -0.121 1.00 97.00 182 THR A CA 1
ATOM 1513 C C . THR A 1 182 ? 4.756 5.621 -0.640 1.00 97.00 182 THR A C 1
ATOM 1515 O O . THR A 1 182 ? 4.915 5.778 -1.847 1.00 97.00 182 THR A O 1
ATOM 1518 N N . GLU A 1 183 ? 5.288 6.455 0.258 1.00 97.50 183 GLU A N 1
ATOM 1519 C CA . GLU A 1 183 ? 6.054 7.651 -0.106 1.00 97.50 183 GLU A CA 1
ATOM 1520 C C . GLU A 1 183 ? 7.342 7.316 -0.872 1.00 97.50 183 GLU A C 1
ATOM 1522 O O . GLU A 1 183 ? 7.687 7.993 -1.839 1.00 97.50 183 GLU A O 1
ATOM 1527 N N . GLU A 1 184 ? 8.069 6.272 -0.467 1.00 95.94 184 GLU A N 1
ATOM 1528 C CA . GLU A 1 184 ? 9.279 5.815 -1.159 1.00 95.94 184 GLU A CA 1
ATOM 1529 C C . GLU A 1 184 ? 8.983 5.334 -2.583 1.00 95.94 184 GLU A C 1
ATOM 1531 O O . GLU A 1 184 ? 9.725 5.663 -3.511 1.00 95.94 184 GLU A O 1
ATOM 1536 N N . LEU A 1 185 ? 7.905 4.570 -2.768 1.00 95.31 185 LEU A N 1
ATOM 1537 C CA . LEU A 1 185 ? 7.473 4.088 -4.078 1.00 95.31 185 LEU A CA 1
ATOM 1538 C C . LEU A 1 185 ? 6.963 5.232 -4.957 1.00 95.31 185 LEU A C 1
ATOM 1540 O O . LEU A 1 185 ? 7.307 5.275 -6.137 1.00 95.31 185 LEU A O 1
ATOM 1544 N N . GLN A 1 186 ? 6.221 6.186 -4.389 1.00 97.12 186 GLN A N 1
ATOM 1545 C CA . GLN A 1 186 ? 5.769 7.376 -5.109 1.00 97.12 186 GLN A CA 1
ATOM 1546 C C . GLN A 1 186 ? 6.961 8.219 -5.575 1.00 97.12 186 GLN A C 1
ATOM 1548 O O . GLN A 1 186 ? 7.070 8.530 -6.755 1.00 97.12 186 GLN A O 1
ATOM 1553 N N . LYS A 1 187 ? 7.943 8.475 -4.700 1.00 96.81 187 LYS A N 1
ATOM 1554 C CA . LYS A 1 187 ? 9.185 9.174 -5.075 1.00 96.81 187 LYS A CA 1
ATOM 1555 C C . LYS A 1 187 ? 9.955 8.447 -6.179 1.00 96.81 187 LYS A C 1
ATOM 1557 O O . LYS A 1 187 ? 10.579 9.092 -7.019 1.00 96.81 187 LYS A O 1
ATOM 1562 N N . GLN A 1 188 ? 9.965 7.112 -6.171 1.00 95.06 188 GLN A N 1
ATOM 1563 C CA . GLN A 1 188 ? 10.581 6.320 -7.242 1.00 95.06 188 GLN A CA 1
ATOM 1564 C C . GLN A 1 188 ? 9.825 6.447 -8.567 1.00 95.06 188 GLN A C 1
ATOM 1566 O O . GLN A 1 188 ? 10.466 6.469 -9.618 1.00 95.06 188 GLN A O 1
ATOM 1571 N N . LEU A 1 189 ? 8.494 6.521 -8.518 1.00 95.31 189 LEU A N 1
ATOM 1572 C CA . LEU A 1 189 ? 7.648 6.735 -9.685 1.00 95.31 189 LEU A CA 1
ATOM 1573 C C . LEU A 1 189 ? 7.860 8.140 -10.266 1.00 95.31 189 LEU A C 1
ATOM 1575 O O . LEU A 1 189 ? 8.161 8.258 -11.449 1.00 95.31 189 LEU A O 1
ATOM 1579 N N . ASP A 1 190 ? 7.816 9.181 -9.434 1.00 94.50 190 ASP A N 1
ATOM 1580 C CA . ASP A 1 190 ? 7.948 10.581 -9.862 1.00 94.50 190 ASP A CA 1
ATOM 1581 C C . ASP A 1 190 ? 9.308 10.853 -10.522 1.00 94.50 190 ASP A C 1
ATOM 1583 O O . ASP A 1 190 ? 9.383 11.477 -11.579 1.00 94.50 190 ASP A O 1
ATOM 1587 N N . LYS A 1 191 ? 10.392 10.291 -9.967 1.00 92.44 191 LYS A N 1
ATOM 1588 C CA . LYS A 1 191 ? 11.746 10.356 -10.556 1.00 92.44 191 LYS A CA 1
ATOM 1589 C C . LYS A 1 191 ? 11.871 9.686 -11.927 1.00 92.44 191 LYS A C 1
ATOM 1591 O O . LYS A 1 191 ? 12.884 9.871 -12.586 1.00 92.44 191 LYS A O 1
ATOM 1596 N N . LYS A 1 192 ? 10.916 8.836 -12.309 1.00 83.75 192 LYS A N 1
ATOM 1597 C CA . LYS A 1 192 ? 10.870 8.172 -13.621 1.00 83.75 192 LYS A CA 1
ATOM 1598 C C . LYS A 1 192 ? 9.923 8.873 -14.600 1.00 83.75 192 LYS A C 1
ATOM 1600 O O . LYS A 1 192 ? 9.863 8.455 -15.755 1.00 83.75 192 LYS A O 1
ATOM 1605 N N . VAL A 1 193 ? 9.151 9.858 -14.134 1.00 69.00 193 VAL A N 1
ATOM 1606 C CA . VAL A 1 193 ? 8.221 10.660 -14.943 1.00 69.00 193 VAL A CA 1
ATOM 1607 C C . VAL A 1 193 ? 8.866 11.975 -15.396 1.00 69.00 193 VAL A C 1
ATOM 1609 O O . VAL A 1 193 ? 8.519 12.452 -16.474 1.00 69.00 193 VAL A O 1
ATOM 1612 N N . GLY A 1 194 ? 9.793 12.532 -14.605 1.00 55.38 194 GLY A N 1
ATOM 1613 C CA . GLY A 1 194 ? 10.656 13.659 -14.993 1.00 55.38 194 GLY A CA 1
ATOM 1614 C C . GLY A 1 194 ? 11.897 13.219 -15.755 1.00 55.38 194 GLY A C 1
ATOM 1615 O O . GLY A 1 194 ? 12.303 13.973 -16.663 1.00 55.38 194 GLY A O 1
#